Protein AF-A0ABD1GJ19-F1 (afdb_monomer_lite)

Radius of gyration: 24.78 Å; chains: 1; bounding box: 53×43×76 Å

Organism: Salvia divinorum (NCBI:txid28513)

pLDDT: mean 86.85, std 12.29, range [42.12, 97.19]

Structure (mmCIF, N/CA/C/O backbone):
data_AF-A0ABD1GJ19-F1
#
_entry.id   AF-A0ABD1GJ19-F1
#
loop_
_atom_site.group_PDB
_atom_site.id
_atom_site.type_symbol
_atom_site.label_atom_id
_atom_site.label_alt_id
_atom_site.label_comp_id
_atom_site.label_asym_id
_atom_site.label_entity_id
_atom_site.label_seq_id
_atom_site.pdbx_PDB_ins_code
_atom_site.Cartn_x
_atom_site.Cartn_y
_atom_site.Cartn_z
_atom_site.occupancy
_atom_site.B_iso_or_equiv
_atom_site.auth_seq_id
_atom_site.auth_comp_id
_atom_site.auth_asym_id
_atom_site.auth_atom_id
_atom_site.pdbx_PDB_model_num
ATOM 1 N N . MET A 1 1 ? -30.882 12.266 -4.069 1.00 42.12 1 MET A N 1
ATOM 2 C CA . MET A 1 1 ? -29.798 13.232 -3.800 1.00 42.12 1 MET A CA 1
ATOM 3 C C . MET A 1 1 ? -28.508 12.446 -3.700 1.00 42.12 1 MET A C 1
ATOM 5 O O . MET A 1 1 ? -28.486 11.485 -2.945 1.00 42.12 1 MET A O 1
ATOM 9 N N . GLY A 1 2 ? -27.505 12.762 -4.520 1.00 50.34 2 GLY A N 1
ATOM 10 C CA . GLY A 1 2 ? -26.219 12.065 -4.461 1.00 50.34 2 GLY A CA 1
ATOM 11 C C . GLY A 1 2 ? -25.523 12.377 -3.142 1.00 50.34 2 GLY A C 1
ATOM 12 O O . GLY A 1 2 ? -25.395 13.545 -2.782 1.00 50.34 2 GLY A O 1
ATOM 13 N N . THR A 1 3 ? -25.120 11.347 -2.408 1.00 69.88 3 THR A N 1
ATOM 14 C CA . THR A 1 3 ? -24.197 11.494 -1.282 1.00 69.88 3 THR A CA 1
ATOM 15 C C . THR A 1 3 ? -22.855 11.962 -1.838 1.00 69.88 3 THR A C 1
ATOM 17 O O . THR A 1 3 ? -22.341 11.351 -2.774 1.00 69.88 3 THR 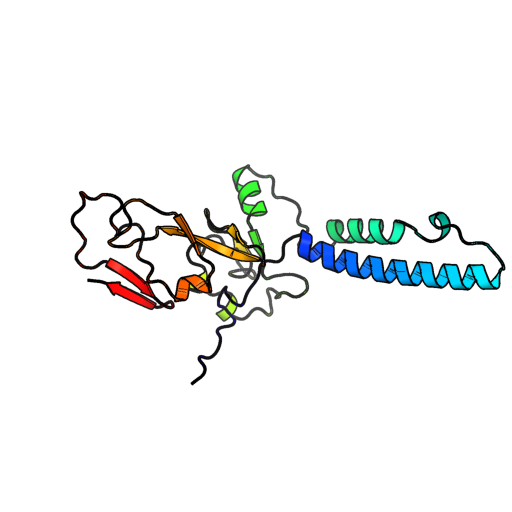A O 1
ATOM 20 N N . LEU A 1 4 ? -22.313 13.063 -1.311 1.00 76.69 4 LEU A N 1
ATOM 21 C CA . LEU A 1 4 ? -20.962 13.511 -1.653 1.00 76.69 4 LEU A CA 1
ATOM 22 C C . LEU A 1 4 ? -19.973 12.398 -1.293 1.00 76.69 4 LEU A C 1
ATOM 24 O O . LEU A 1 4 ? -20.012 11.880 -0.180 1.00 76.69 4 LEU A O 1
ATOM 28 N N . ASP A 1 5 ? -19.132 12.014 -2.249 1.00 82.06 5 ASP A N 1
ATOM 29 C CA . ASP A 1 5 ? -18.183 10.921 -2.068 1.00 82.06 5 ASP A CA 1
ATOM 30 C C . ASP A 1 5 ? -16.996 11.365 -1.200 1.00 82.06 5 ASP A C 1
ATOM 32 O O . ASP A 1 5 ? -16.375 12.404 -1.451 1.00 82.06 5 ASP A O 1
ATOM 36 N N . ASP A 1 6 ? -16.688 10.589 -0.160 1.00 88.69 6 ASP A N 1
ATOM 37 C CA . ASP A 1 6 ? -15.590 10.886 0.756 1.00 88.69 6 ASP A CA 1
ATOM 38 C C . ASP A 1 6 ? -14.269 10.318 0.224 1.00 88.69 6 ASP A C 1
ATOM 40 O O . ASP A 1 6 ? -13.980 9.122 0.313 1.00 88.69 6 ASP A O 1
ATOM 44 N N . MET A 1 7 ? -13.415 11.202 -0.289 1.00 89.62 7 MET A N 1
ATOM 45 C CA . MET A 1 7 ? -12.081 10.869 -0.796 1.00 89.62 7 MET A CA 1
ATOM 46 C C . MET A 1 7 ? -11.162 10.209 0.255 1.00 89.62 7 MET A C 1
ATOM 48 O O . MET A 1 7 ? -10.197 9.524 -0.102 1.00 89.62 7 MET A O 1
ATOM 52 N N . ASN A 1 8 ? -11.409 10.415 1.552 1.00 91.25 8 ASN A N 1
ATOM 53 C CA . ASN A 1 8 ? -10.600 9.819 2.615 1.00 91.25 8 ASN A CA 1
ATOM 54 C C . ASN A 1 8 ? -10.987 8.371 2.925 1.00 91.25 8 ASN A C 1
ATOM 56 O O . ASN A 1 8 ? -10.172 7.640 3.492 1.00 91.25 8 ASN A O 1
ATOM 60 N N . HIS A 1 9 ? -12.160 7.923 2.481 1.00 93.19 9 HIS A N 1
ATOM 61 C CA . HIS A 1 9 ? -12.580 6.544 2.649 1.00 93.19 9 HIS A CA 1
ATOM 62 C C . HIS A 1 9 ? -11.621 5.574 1.952 1.00 93.19 9 HIS A C 1
ATOM 64 O O . HIS A 1 9 ? -11.261 5.750 0.788 1.00 93.19 9 HIS A O 1
ATOM 70 N N . LEU A 1 10 ? -11.289 4.458 2.610 1.00 93.94 10 LEU A N 1
ATOM 71 C CA . LEU A 1 10 ? -10.467 3.402 2.003 1.00 93.94 10 LEU A CA 1
ATOM 72 C C . LEU A 1 10 ? -11.102 2.721 0.776 1.00 93.94 10 LEU A C 1
ATOM 74 O O . LEU A 1 10 ? -10.413 1.958 0.114 1.00 93.94 10 LEU A O 1
ATOM 78 N N . LYS A 1 11 ? -12.377 2.978 0.447 1.00 92.50 11 LYS A N 1
ATOM 79 C CA . LYS A 1 11 ? -12.993 2.468 -0.792 1.00 92.50 11 LYS A CA 1
ATOM 80 C C . LYS A 1 11 ? -12.502 3.249 -2.014 1.00 92.50 11 LYS A C 1
ATOM 82 O O . LYS A 1 11 ? -12.372 2.690 -3.095 1.00 92.50 11 LYS A O 1
ATOM 87 N N . ASN A 1 12 ? -12.111 4.504 -1.787 1.00 93.00 12 ASN A N 1
ATOM 88 C CA . ASN A 1 12 ? -11.581 5.432 -2.783 1.00 93.00 12 ASN A CA 1
ATOM 89 C C . ASN A 1 12 ? -10.045 5.461 -2.801 1.00 93.00 12 ASN A C 1
ATOM 91 O O . ASN A 1 12 ? -9.427 6.308 -3.448 1.00 93.00 12 ASN A O 1
ATOM 95 N N . LYS A 1 13 ? -9.403 4.536 -2.079 1.00 93.06 13 LYS A N 1
ATOM 96 C CA . LYS A 1 13 ? -7.948 4.394 -2.000 1.00 93.06 13 LYS A CA 1
ATOM 97 C C . LYS A 1 13 ? -7.575 2.951 -2.317 1.00 93.06 13 LYS A C 1
ATOM 99 O O . LYS A 1 13 ? -8.261 2.016 -1.921 1.00 93.06 13 LYS A O 1
ATOM 104 N N . ARG A 1 14 ? -6.449 2.766 -3.001 1.00 93.81 14 ARG A N 1
ATOM 105 C CA . ARG A 1 14 ? -5.874 1.444 -3.271 1.00 93.81 14 ARG A CA 1
ATOM 106 C C . ARG A 1 14 ? -4.409 1.419 -2.880 1.00 93.81 14 ARG A C 1
ATOM 108 O O . ARG A 1 14 ? -3.709 2.420 -3.038 1.00 93.81 14 ARG A O 1
ATOM 115 N N . ILE A 1 15 ? -3.942 0.268 -2.423 1.00 94.69 15 ILE A N 1
ATOM 116 C CA . ILE A 1 15 ? -2.518 0.019 -2.245 1.00 94.69 15 ILE A CA 1
ATOM 117 C C . ILE A 1 15 ? -1.903 -0.278 -3.604 1.00 94.69 15 ILE A C 1
ATOM 119 O O . ILE A 1 15 ? -2.446 -1.049 -4.392 1.00 94.69 15 ILE A O 1
ATOM 123 N N . ARG A 1 16 ? -0.748 0.336 -3.855 1.00 94.31 16 ARG A N 1
ATOM 124 C CA . ARG A 1 16 ? 0.141 -0.035 -4.950 1.00 94.31 16 ARG A CA 1
ATOM 125 C C . ARG A 1 16 ? 1.300 -0.828 -4.375 1.00 94.31 16 ARG A C 1
ATOM 127 O O . ARG A 1 16 ? 2.047 -0.319 -3.542 1.00 94.31 16 ARG A O 1
ATOM 134 N N . SER A 1 17 ? 1.420 -2.071 -4.805 1.00 93.06 17 SER A N 1
ATOM 135 C CA . SER A 1 17 ? 2.527 -2.941 -4.442 1.00 93.06 17 SER A CA 1
ATOM 136 C C . SER A 1 17 ? 3.789 -2.590 -5.233 1.00 93.06 17 SER A C 1
ATOM 138 O O . SER A 1 17 ? 3.755 -1.838 -6.209 1.00 93.06 17 SER A O 1
ATOM 140 N N . VAL A 1 18 ? 4.918 -3.191 -4.848 1.00 93.81 18 VAL A N 1
ATOM 141 C CA . VAL A 1 18 ? 6.164 -3.092 -5.623 1.00 93.81 18 VAL A CA 1
ATOM 142 C C . VAL A 1 18 ? 5.974 -3.564 -7.068 1.00 93.81 18 VAL A C 1
ATOM 144 O O . VAL A 1 18 ? 6.555 -2.975 -7.975 1.00 93.81 18 VAL A O 1
ATOM 147 N N . ALA A 1 19 ? 5.117 -4.566 -7.294 1.00 92.75 19 ALA A N 1
ATOM 148 C CA . ALA A 1 19 ? 4.819 -5.074 -8.627 1.00 92.75 19 ALA A CA 1
ATOM 149 C C . ALA A 1 19 ? 4.092 -4.022 -9.474 1.00 92.75 19 ALA A C 1
ATOM 151 O O . ALA A 1 19 ? 4.498 -3.785 -10.606 1.00 92.75 19 ALA A O 1
ATOM 152 N N . ASP A 1 20 ? 3.100 -3.326 -8.910 1.00 93.25 20 ASP A N 1
ATOM 153 C CA . ASP A 1 20 ? 2.357 -2.274 -9.621 1.00 93.25 20 ASP A CA 1
ATOM 154 C C . ASP A 1 20 ? 3.243 -1.078 -9.983 1.00 93.25 20 ASP A C 1
ATOM 156 O O . ASP A 1 20 ? 3.025 -0.408 -10.992 1.00 93.25 20 ASP A O 1
ATOM 160 N N . LEU A 1 21 ? 4.214 -0.753 -9.128 1.00 93.62 21 LEU A N 1
ATOM 161 C CA . LEU A 1 21 ? 5.155 0.343 -9.366 1.00 93.62 21 LEU A CA 1
ATOM 162 C C . LEU A 1 21 ? 6.202 -0.044 -10.413 1.00 93.62 21 LEU A C 1
ATOM 164 O O . LEU A 1 21 ? 6.489 0.736 -11.322 1.00 93.62 21 LEU A O 1
ATOM 168 N N . LEU A 1 22 ? 6.743 -1.259 -10.311 1.00 94.56 22 LEU A N 1
ATOM 169 C CA . LEU A 1 22 ? 7.716 -1.776 -11.264 1.00 94.56 22 LEU A CA 1
ATOM 170 C C . LEU A 1 22 ? 7.081 -1.993 -12.641 1.00 94.56 22 LEU A C 1
ATOM 172 O O . LEU A 1 22 ? 7.721 -1.698 -13.645 1.00 94.56 22 LEU A O 1
ATOM 176 N N . GLN A 1 23 ? 5.825 -2.444 -12.705 1.00 94.50 23 GLN A N 1
ATOM 177 C CA . GLN A 1 23 ? 5.093 -2.645 -13.956 1.00 94.50 23 GLN A CA 1
ATOM 178 C C . GLN A 1 23 ? 4.976 -1.351 -14.768 1.00 94.50 23 GLN A C 1
ATOM 180 O O . GLN A 1 23 ? 5.165 -1.385 -15.983 1.00 94.50 23 GLN A O 1
ATOM 185 N N . ASP A 1 24 ? 4.721 -0.211 -14.123 1.00 92.44 24 ASP A N 1
ATOM 186 C CA . ASP A 1 24 ? 4.667 1.085 -14.808 1.00 92.44 24 ASP A CA 1
ATOM 187 C C . ASP A 1 24 ? 6.023 1.457 -15.423 1.00 92.44 24 ASP A C 1
ATOM 189 O O . ASP A 1 24 ? 6.089 1.847 -16.591 1.00 92.44 24 ASP A O 1
ATOM 193 N N . GLN A 1 25 ? 7.114 1.292 -14.669 1.00 93.06 25 GLN A N 1
ATOM 194 C CA . GLN A 1 25 ? 8.465 1.569 -15.171 1.00 93.06 25 GLN A CA 1
ATOM 195 C C . GLN A 1 25 ? 8.860 0.598 -16.285 1.00 93.06 25 GLN A C 1
ATOM 197 O O . GLN A 1 25 ? 9.412 1.000 -17.308 1.00 93.06 25 GLN A O 1
ATOM 202 N N . PHE A 1 26 ? 8.507 -0.675 -16.125 1.00 94.81 26 PHE A N 1
ATOM 203 C CA . PHE A 1 26 ? 8.748 -1.713 -17.117 1.00 94.81 26 PHE A CA 1
ATOM 204 C C . PHE A 1 26 ? 7.963 -1.464 -18.410 1.00 94.81 26 PHE A C 1
ATOM 206 O O . PHE A 1 26 ? 8.461 -1.680 -19.510 1.00 94.81 26 PHE A O 1
ATOM 213 N N . ARG A 1 27 ? 6.740 -0.940 -18.315 1.00 95.31 27 ARG A N 1
ATOM 214 C CA . ARG A 1 27 ? 5.962 -0.548 -19.492 1.00 95.31 27 ARG A CA 1
ATOM 215 C C . ARG A 1 27 ? 6.649 0.578 -20.265 1.00 95.31 27 ARG A C 1
ATOM 217 O O . ARG A 1 27 ? 6.723 0.512 -21.489 1.00 95.31 27 ARG A O 1
ATOM 224 N N . LEU A 1 28 ? 7.154 1.598 -19.571 1.00 92.94 28 LEU A N 1
ATOM 225 C CA . LEU A 1 28 ? 7.880 2.704 -20.205 1.00 92.94 28 LEU A CA 1
ATOM 226 C C . LEU A 1 28 ? 9.173 2.223 -20.877 1.00 92.94 28 LEU A C 1
ATOM 228 O O . LEU A 1 28 ? 9.484 2.655 -21.989 1.00 92.94 28 LEU A O 1
ATOM 232 N N . SER A 1 29 ? 9.896 1.296 -20.248 1.00 94.56 29 SER A N 1
ATOM 233 C CA . SER A 1 29 ? 11.123 0.738 -20.819 1.00 94.56 29 SER A CA 1
ATOM 234 C C . SER A 1 29 ? 10.859 -0.138 -22.046 1.00 94.56 29 SER A C 1
ATOM 236 O O . SER A 1 29 ? 11.627 -0.074 -23.005 1.00 94.56 29 SER A O 1
ATOM 238 N N . LEU A 1 30 ? 9.738 -0.868 -22.090 1.00 94.81 30 LEU A N 1
ATOM 239 C CA . LEU A 1 30 ? 9.298 -1.583 -23.292 1.00 94.81 30 LEU A CA 1
ATOM 240 C C . LEU A 1 30 ? 8.973 -0.635 -24.452 1.00 94.81 30 LEU A C 1
ATOM 242 O O . LEU A 1 30 ? 9.373 -0.903 -25.582 1.00 94.81 30 LEU A O 1
ATOM 246 N N . VAL A 1 31 ? 8.308 0.494 -24.187 1.00 94.88 31 VAL A N 1
ATOM 247 C CA . VAL A 1 31 ? 8.052 1.520 -25.216 1.00 94.88 31 VAL A CA 1
ATOM 248 C C . VAL A 1 31 ? 9.366 2.114 -25.730 1.00 94.88 31 VAL A C 1
ATOM 250 O O . VAL A 1 31 ? 9.532 2.344 -26.928 1.00 94.88 31 VAL A O 1
ATOM 253 N N . HIS A 1 32 ? 10.337 2.343 -24.844 1.00 92.06 32 HIS A N 1
ATOM 254 C CA . HIS A 1 32 ? 11.664 2.791 -25.256 1.00 92.06 32 HIS A CA 1
ATOM 255 C C . HIS A 1 32 ? 12.372 1.748 -26.133 1.00 92.06 32 HIS A C 1
ATOM 257 O O . HIS A 1 32 ? 12.893 2.094 -27.194 1.00 92.06 32 HIS A O 1
ATOM 263 N N . LEU A 1 33 ? 12.337 0.475 -25.733 1.00 93.12 33 LEU A N 1
ATOM 264 C CA . LEU A 1 33 ? 12.891 -0.636 -26.504 1.00 93.12 33 LEU A CA 1
ATOM 265 C C . LEU A 1 33 ? 12.244 -0.739 -27.891 1.00 93.12 33 LEU A C 1
ATOM 267 O O . LEU A 1 33 ? 12.955 -0.891 -28.880 1.00 93.12 33 LEU A O 1
ATOM 271 N N . GLU A 1 34 ? 10.924 -0.581 -27.990 1.00 92.94 34 GLU A N 1
ATOM 272 C CA . GLU A 1 34 ? 10.204 -0.549 -29.268 1.00 92.94 34 GLU A CA 1
ATOM 273 C C . GLU A 1 34 ? 10.740 0.554 -30.195 1.00 92.94 34 GLU A C 1
ATOM 275 O O . GLU A 1 34 ? 11.002 0.317 -31.377 1.00 92.94 34 GLU A O 1
ATOM 280 N N . ASN A 1 35 ? 10.965 1.757 -29.659 1.00 91.31 35 ASN A N 1
ATOM 281 C CA . ASN A 1 35 ? 11.502 2.881 -30.425 1.00 91.31 35 ASN A CA 1
ATOM 282 C C . ASN A 1 35 ? 12.930 2.611 -30.921 1.00 91.31 35 ASN A C 1
ATOM 284 O O . ASN A 1 35 ? 13.245 2.924 -32.072 1.00 91.31 35 ASN A O 1
ATOM 288 N N . VAL A 1 36 ? 13.776 2.012 -30.076 1.00 89.81 36 VAL A N 1
ATOM 289 C CA . VAL A 1 36 ? 15.146 1.614 -30.435 1.00 89.81 36 VAL A CA 1
ATOM 290 C C . VAL A 1 36 ? 15.117 0.567 -31.544 1.00 89.81 36 VAL A C 1
ATOM 292 O O . VAL A 1 36 ? 15.752 0.762 -32.579 1.00 89.81 36 VAL A O 1
ATOM 295 N N . VAL A 1 37 ? 14.321 -0.494 -31.383 1.00 91.19 37 VAL A N 1
ATOM 296 C CA . VAL A 1 37 ? 14.149 -1.555 -32.387 1.00 91.19 37 VAL A CA 1
ATOM 297 C C . VAL A 1 37 ? 13.685 -0.963 -33.718 1.00 91.19 37 VAL A C 1
ATOM 299 O O . VAL A 1 37 ? 14.275 -1.251 -34.760 1.00 91.19 37 VAL A O 1
ATOM 302 N N . ARG A 1 38 ? 12.675 -0.084 -33.701 1.00 90.88 38 ARG A N 1
ATOM 303 C CA . ARG A 1 38 ? 12.160 0.580 -34.907 1.00 90.88 38 ARG A CA 1
ATOM 304 C C . ARG A 1 38 ? 13.233 1.422 -35.599 1.00 90.88 38 ARG A C 1
ATOM 306 O O . ARG A 1 38 ? 13.354 1.366 -36.822 1.00 90.88 38 ARG A O 1
ATOM 313 N N . GLY A 1 39 ? 14.035 2.164 -34.837 1.00 88.25 39 GLY A N 1
ATOM 314 C CA . GLY A 1 39 ? 15.173 2.923 -35.359 1.00 88.25 39 GLY A CA 1
ATOM 315 C C . GLY A 1 39 ? 16.220 2.028 -36.026 1.00 88.25 39 GLY A C 1
ATOM 316 O O . GLY A 1 39 ? 16.637 2.301 -37.154 1.00 88.25 39 GLY A O 1
ATOM 317 N N . THR A 1 40 ? 16.584 0.922 -35.375 1.00 87.62 40 THR A N 1
ATOM 318 C CA . THR A 1 40 ? 17.544 -0.062 -35.894 1.00 87.62 40 THR A CA 1
ATOM 319 C C . THR A 1 40 ? 17.048 -0.715 -37.183 1.00 87.62 40 THR A C 1
ATOM 321 O O . THR A 1 40 ? 17.814 -0.825 -38.138 1.00 87.62 40 THR A O 1
ATOM 324 N N . ILE A 1 41 ? 15.763 -1.084 -37.262 1.00 89.75 41 ILE A N 1
ATOM 325 C CA . ILE A 1 41 ? 15.149 -1.631 -38.485 1.00 89.75 41 ILE A CA 1
ATOM 326 C C . ILE A 1 41 ? 15.235 -0.614 -39.629 1.00 89.75 41 ILE A C 1
ATOM 328 O O . ILE A 1 41 ? 15.698 -0.951 -40.719 1.00 89.75 41 ILE A O 1
ATOM 332 N N . CYS A 1 42 ? 14.853 0.643 -39.382 1.00 88.31 42 CYS A N 1
ATOM 333 C CA . CYS A 1 42 ? 14.957 1.711 -40.378 1.00 88.31 42 CYS A CA 1
ATOM 334 C C . CYS A 1 42 ? 16.401 1.904 -40.873 1.00 88.31 42 CYS A C 1
ATOM 336 O O . CYS A 1 42 ? 16.618 2.109 -42.068 1.00 88.31 42 CYS A O 1
ATOM 338 N N . GLY A 1 43 ? 17.391 1.818 -39.978 1.00 86.88 43 GLY A N 1
ATOM 339 C CA . GLY A 1 43 ? 18.812 1.870 -40.329 1.00 86.88 43 GLY A CA 1
ATOM 340 C C . GLY A 1 43 ? 19.266 0.668 -41.163 1.00 86.88 43 GLY A C 1
ATOM 341 O O . GLY A 1 43 ? 19.894 0.845 -42.206 1.00 86.88 43 GLY A O 1
ATOM 342 N N . ALA A 1 44 ? 18.896 -0.549 -40.761 1.00 87.06 44 ALA A N 1
ATOM 343 C CA . ALA A 1 44 ? 19.254 -1.779 -41.466 1.00 87.06 44 ALA A CA 1
ATOM 344 C C . ALA A 1 44 ? 18.728 -1.791 -42.912 1.00 87.06 44 ALA A C 1
ATOM 346 O O . ALA A 1 44 ? 19.477 -2.119 -43.833 1.00 87.06 44 ALA A O 1
ATOM 347 N N . ILE A 1 45 ? 17.485 -1.339 -43.124 1.00 85.12 45 ILE A N 1
ATOM 348 C CA . ILE A 1 45 ? 16.880 -1.207 -44.459 1.00 85.12 45 ILE A CA 1
ATOM 349 C C . ILE A 1 45 ? 17.694 -0.247 -45.339 1.00 85.12 45 ILE A C 1
ATOM 351 O O . ILE A 1 45 ? 17.983 -0.568 -46.492 1.00 85.12 45 ILE A O 1
ATOM 355 N N . ARG A 1 46 ? 18.120 0.908 -44.802 1.00 86.31 46 ARG A N 1
ATOM 356 C CA . ARG A 1 46 ? 18.927 1.894 -45.550 1.00 86.31 46 ARG A CA 1
ATOM 357 C C . ARG A 1 46 ? 20.273 1.329 -46.005 1.00 86.31 46 ARG A C 1
ATOM 359 O O . ARG A 1 46 ? 20.721 1.648 -47.102 1.00 86.31 46 ARG A O 1
ATOM 366 N N . HIS A 1 47 ? 20.894 0.480 -45.192 1.00 86.38 47 HIS A N 1
ATOM 367 C CA . HIS A 1 47 ? 22.195 -0.127 -45.483 1.00 86.38 47 HIS A CA 1
ATOM 368 C C . HIS A 1 47 ? 22.106 -1.506 -46.162 1.00 86.38 47 HIS A C 1
ATOM 370 O O . HIS A 1 47 ? 23.135 -2.153 -46.337 1.00 86.38 47 HIS A O 1
ATOM 376 N N . LYS A 1 48 ? 20.905 -1.957 -46.567 1.00 84.44 48 LYS A N 1
ATOM 377 C CA . LYS A 1 48 ? 20.655 -3.289 -47.160 1.00 84.44 48 LYS A CA 1
ATOM 378 C C . LYS A 1 48 ? 21.177 -4.452 -46.298 1.00 84.44 48 LYS A C 1
ATOM 380 O O . LYS A 1 48 ? 21.600 -5.480 -46.822 1.00 84.44 48 LYS A O 1
ATOM 385 N N . LEU A 1 49 ? 21.147 -4.290 -44.976 1.00 82.38 49 LEU A N 1
ATOM 386 C CA . LEU A 1 49 ? 21.496 -5.333 -44.012 1.00 82.38 49 LEU A CA 1
ATOM 387 C C . LEU A 1 49 ? 20.253 -6.165 -43.681 1.00 82.38 49 LEU A C 1
ATOM 389 O O . LEU A 1 49 ? 19.153 -5.624 -43.588 1.00 82.38 49 LEU A O 1
ATOM 393 N N . ILE A 1 50 ? 20.427 -7.471 -43.464 1.00 81.06 50 ILE A N 1
ATOM 394 C CA . ILE A 1 50 ? 19.357 -8.362 -42.995 1.00 81.06 50 ILE A CA 1
ATOM 395 C C . ILE A 1 50 ? 19.363 -8.328 -41.459 1.00 81.06 50 ILE A C 1
ATOM 397 O O . ILE A 1 50 ? 20.309 -8.840 -40.855 1.00 81.06 50 ILE A O 1
ATOM 401 N N . PRO A 1 51 ? 18.361 -7.717 -40.799 1.00 77.69 51 PRO A N 1
ATOM 402 C CA . PRO A 1 51 ? 18.330 -7.674 -39.346 1.00 77.69 51 PRO A CA 1
ATOM 403 C C . PRO A 1 51 ? 17.950 -9.047 -38.777 1.00 77.69 51 PRO A C 1
ATOM 405 O O . PRO A 1 51 ? 16.938 -9.635 -39.157 1.00 77.69 51 PRO A O 1
ATOM 408 N N . THR A 1 52 ? 18.746 -9.553 -37.836 1.00 84.69 52 THR A N 1
ATOM 409 C CA . THR A 1 52 ? 18.414 -10.747 -37.047 1.00 84.69 52 THR A CA 1
ATOM 410 C C . THR A 1 52 ? 17.732 -10.335 -35.736 1.00 84.69 52 THR A C 1
ATOM 412 O O . THR A 1 52 ? 18.069 -9.284 -35.187 1.00 84.69 52 THR A O 1
ATOM 415 N N . PRO A 1 53 ? 16.814 -11.144 -35.170 1.00 81.56 53 PRO A N 1
ATOM 416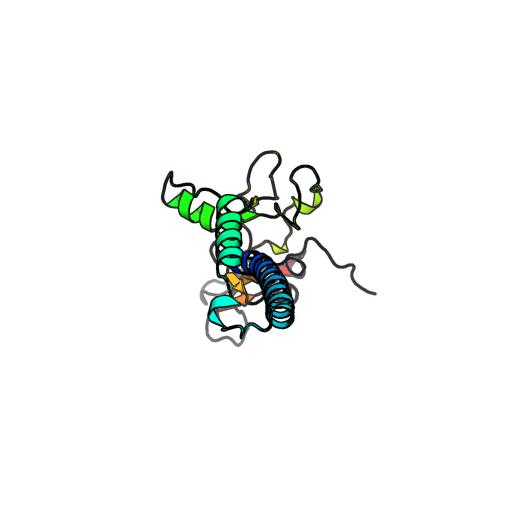 C CA . PRO A 1 53 ? 16.133 -10.804 -33.914 1.00 81.56 53 PRO A CA 1
ATOM 417 C C . PRO A 1 53 ? 17.086 -10.499 -32.749 1.00 81.56 53 PRO A C 1
ATOM 419 O O . PRO A 1 53 ? 16.832 -9.592 -31.962 1.00 81.56 53 PRO A O 1
ATOM 422 N N . GLN A 1 54 ? 18.218 -11.208 -32.686 1.00 81.75 54 GLN A N 1
ATOM 423 C CA . GLN A 1 54 ? 19.262 -11.008 -31.675 1.00 81.75 54 GLN A CA 1
ATOM 424 C C . GLN A 1 54 ? 19.941 -9.634 -31.776 1.00 81.75 54 GLN A C 1
ATOM 426 O O . GLN A 1 54 ? 20.312 -9.065 -30.757 1.00 81.75 54 GLN A O 1
ATOM 431 N N . ASN A 1 55 ? 20.066 -9.081 -32.986 1.00 79.56 55 ASN A N 1
ATOM 432 C CA . ASN A 1 55 ? 20.668 -7.763 -33.207 1.00 79.56 55 ASN A CA 1
ATOM 433 C C . ASN A 1 55 ? 19.660 -6.617 -33.029 1.00 79.56 55 ASN A C 1
ATOM 435 O O . ASN A 1 55 ? 20.055 -5.456 -32.951 1.00 79.56 55 ASN A O 1
ATOM 439 N N . LEU A 1 56 ? 18.361 -6.928 -33.003 1.00 82.81 56 LEU A N 1
ATOM 440 C CA . LEU A 1 56 ? 17.297 -5.942 -32.841 1.00 82.81 56 LEU A CA 1
ATOM 441 C C . LEU A 1 56 ? 16.974 -5.684 -31.370 1.00 82.81 56 LEU A C 1
ATOM 443 O O . LEU A 1 56 ? 16.798 -4.531 -30.982 1.00 82.81 56 LEU A O 1
ATOM 447 N N . VAL A 1 57 ? 16.880 -6.742 -30.563 1.00 85.75 57 VAL A N 1
ATOM 448 C CA . VAL A 1 57 ? 16.413 -6.653 -29.176 1.00 85.75 57 VAL A CA 1
ATOM 449 C C . VAL A 1 57 ? 17.598 -6.651 -28.217 1.00 85.75 57 VAL A C 1
ATOM 451 O O . VAL A 1 57 ? 18.279 -7.661 -28.058 1.00 85.75 57 VAL A O 1
ATOM 454 N N . THR A 1 58 ? 17.812 -5.529 -27.530 1.00 84.69 58 THR A N 1
ATOM 455 C CA . THR A 1 58 ? 18.811 -5.410 -26.462 1.00 84.69 58 THR A CA 1
ATOM 456 C C . THR A 1 58 ? 18.145 -5.428 -25.088 1.00 84.69 58 THR A C 1
ATOM 458 O O . THR A 1 58 ? 17.078 -4.851 -24.884 1.00 84.69 58 THR A O 1
ATOM 461 N N . SER A 1 59 ? 18.775 -6.092 -24.116 1.00 89.50 59 SER A N 1
ATOM 462 C CA . SER A 1 59 ? 18.288 -6.144 -22.730 1.00 89.50 59 SER A CA 1
ATOM 463 C C . SER A 1 59 ? 18.666 -4.909 -21.910 1.00 89.50 59 SER A C 1
ATOM 465 O O . SER A 1 59 ? 18.054 -4.663 -20.872 1.00 89.50 59 SER A O 1
ATOM 467 N N . THR A 1 60 ? 19.632 -4.111 -22.379 1.00 90.12 60 THR A N 1
ATOM 468 C CA . THR A 1 60 ? 20.187 -2.957 -21.658 1.00 90.12 60 THR A CA 1
ATOM 469 C C . THR A 1 60 ? 19.125 -1.980 -21.145 1.00 90.12 60 THR A C 1
ATOM 471 O O . THR A 1 60 ? 19.215 -1.601 -19.982 1.00 90.12 60 THR A O 1
ATOM 474 N N . PRO A 1 61 ? 18.089 -1.589 -21.919 1.00 89.69 61 PRO A N 1
ATOM 475 C CA . PRO A 1 61 ? 17.059 -0.681 -21.408 1.00 89.69 61 PRO A CA 1
ATOM 476 C C . PRO A 1 61 ? 16.253 -1.262 -20.238 1.00 89.69 61 PRO A C 1
ATOM 478 O O . PRO A 1 61 ? 15.806 -0.529 -19.356 1.00 89.69 61 PRO A O 1
ATOM 481 N N . LEU A 1 62 ? 16.054 -2.582 -20.224 1.00 92.06 62 LEU A N 1
ATOM 482 C CA . LEU A 1 62 ? 15.310 -3.260 -19.165 1.00 92.06 62 LEU A CA 1
ATOM 483 C C . LEU A 1 62 ? 16.159 -3.389 -17.899 1.00 92.06 62 LEU A C 1
ATOM 485 O O . LEU A 1 62 ? 15.668 -3.099 -16.809 1.00 92.06 62 LEU A O 1
ATOM 489 N N . THR A 1 63 ? 17.432 -3.774 -18.039 1.00 93.81 63 THR A N 1
ATOM 490 C CA . THR A 1 63 ? 18.351 -3.911 -16.900 1.00 93.81 63 THR A CA 1
ATOM 491 C C . THR A 1 63 ? 18.604 -2.566 -16.227 1.00 93.81 63 THR A C 1
ATOM 493 O O . THR A 1 63 ? 18.498 -2.477 -15.008 1.00 93.81 63 THR A O 1
ATOM 496 N N . THR A 1 64 ? 18.822 -1.495 -16.998 1.00 93.62 64 THR A N 1
ATOM 497 C CA . THR A 1 64 ? 19.022 -0.147 -16.437 1.00 93.62 64 THR A CA 1
ATOM 498 C C . THR A 1 64 ? 17.778 0.374 -15.724 1.00 93.62 64 THR A C 1
ATOM 500 O O . THR A 1 64 ? 17.889 0.991 -14.668 1.00 93.62 64 THR A O 1
ATOM 503 N N . THR A 1 65 ? 16.582 0.093 -16.252 1.00 94.19 65 THR A N 1
ATOM 504 C CA . THR A 1 65 ? 15.318 0.456 -15.590 1.00 94.19 65 THR A CA 1
ATOM 505 C C . THR A 1 65 ? 15.164 -0.273 -14.257 1.00 94.19 65 THR A C 1
ATOM 507 O O . THR A 1 65 ? 14.773 0.338 -13.264 1.00 94.19 65 THR A O 1
ATOM 510 N N . TYR A 1 66 ? 15.498 -1.565 -14.214 1.00 94.56 66 TYR A N 1
ATOM 511 C CA . TYR A 1 66 ? 15.441 -2.363 -12.991 1.00 94.56 66 TYR A CA 1
ATOM 512 C C . TYR A 1 66 ? 16.418 -1.844 -11.925 1.00 94.56 66 TYR A C 1
ATOM 514 O O . TYR A 1 66 ? 16.021 -1.601 -10.785 1.00 94.56 66 TYR A O 1
ATOM 522 N N . GLU A 1 67 ? 17.678 -1.618 -12.302 1.00 95.44 67 GLU A N 1
ATOM 523 C CA . GLU A 1 67 ? 18.709 -1.069 -11.412 1.00 95.44 67 GLU A CA 1
ATOM 524 C C . GLU A 1 67 ? 18.332 0.325 -10.900 1.00 95.44 67 GLU A C 1
ATOM 526 O O . GLU A 1 67 ? 18.435 0.600 -9.705 1.00 95.44 67 GLU A O 1
ATOM 531 N N . SER A 1 68 ? 17.828 1.190 -11.783 1.00 94.12 68 SER A N 1
ATOM 532 C CA . SER A 1 68 ? 17.375 2.533 -11.422 1.00 94.12 68 SER A CA 1
ATOM 533 C C . SER A 1 68 ? 16.194 2.495 -10.450 1.00 94.12 68 SER A C 1
ATOM 535 O O . SER A 1 68 ? 16.197 3.227 -9.461 1.00 94.12 68 SER A O 1
ATOM 537 N N . PHE A 1 69 ? 15.215 1.612 -10.673 1.00 95.31 69 PHE A N 1
ATOM 538 C CA . PHE A 1 69 ? 14.070 1.466 -9.778 1.00 95.31 69 PHE A CA 1
ATOM 539 C C . PHE A 1 69 ? 14.511 1.055 -8.370 1.00 95.31 69 PHE A C 1
ATOM 541 O O . PHE A 1 69 ? 14.224 1.756 -7.405 1.00 95.31 69 PHE A O 1
ATOM 548 N N . PHE A 1 70 ? 15.254 -0.041 -8.223 1.00 95.31 70 PHE A N 1
ATOM 549 C CA . PHE A 1 70 ? 15.639 -0.503 -6.886 1.00 95.31 70 PHE A CA 1
ATOM 550 C C . PHE A 1 70 ? 16.715 0.368 -6.226 1.00 95.31 70 PHE A C 1
ATOM 552 O O . PHE A 1 70 ? 16.764 0.424 -4.998 1.00 95.31 70 PHE A O 1
ATOM 559 N N . GLY A 1 71 ? 17.539 1.070 -7.009 1.00 95.19 71 GLY A N 1
ATOM 560 C CA . GLY A 1 71 ? 18.589 1.946 -6.493 1.00 95.19 71 GLY A CA 1
ATOM 561 C C . GLY A 1 71 ? 18.122 3.351 -6.102 1.00 95.19 71 GLY A C 1
ATOM 562 O O . GLY A 1 71 ? 18.661 3.918 -5.155 1.00 95.19 71 GLY A O 1
ATOM 563 N N . LEU A 1 72 ? 17.147 3.927 -6.816 1.00 93.44 72 LEU A N 1
ATOM 564 C CA . LEU A 1 72 ? 16.791 5.350 -6.686 1.00 93.44 72 LEU A CA 1
ATOM 565 C C . LEU A 1 72 ? 15.329 5.607 -6.313 1.00 93.44 72 LEU A C 1
ATOM 567 O O . LEU A 1 72 ? 14.985 6.737 -5.958 1.00 93.44 72 LEU A O 1
ATOM 571 N N . HIS A 1 73 ? 14.440 4.616 -6.415 1.00 93.69 73 HIS A N 1
ATOM 572 C CA . HIS A 1 73 ? 13.024 4.864 -6.170 1.00 93.69 73 HIS A CA 1
ATOM 573 C C . HIS A 1 73 ? 12.785 5.231 -4.690 1.00 93.69 73 HIS A C 1
ATOM 575 O O . HIS A 1 73 ? 13.210 4.483 -3.813 1.00 93.69 73 HIS A O 1
ATOM 581 N N . PRO A 1 74 ? 12.041 6.310 -4.364 1.00 92.25 74 PRO A N 1
ATOM 582 C CA . PRO A 1 74 ? 11.862 6.766 -2.975 1.00 92.25 74 PRO A CA 1
ATOM 583 C C . PRO A 1 74 ? 11.210 5.745 -2.027 1.00 92.25 74 PRO A C 1
ATOM 585 O O . PRO A 1 74 ? 11.345 5.839 -0.808 1.00 92.25 74 PRO A O 1
ATOM 588 N N . LEU A 1 75 ? 10.467 4.787 -2.589 1.00 93.50 75 LEU A N 1
ATOM 589 C CA . LEU A 1 75 ? 9.851 3.676 -1.850 1.00 93.50 75 LEU A CA 1
ATOM 590 C C . LEU A 1 75 ? 10.749 2.430 -1.744 1.00 93.50 75 LEU A C 1
ATOM 592 O O . LEU A 1 75 ? 10.389 1.493 -1.039 1.00 93.50 75 LEU A O 1
ATOM 596 N N . SER A 1 76 ? 11.903 2.409 -2.418 1.00 95.06 76 SER A N 1
ATOM 597 C CA . SER A 1 76 ? 12.934 1.381 -2.250 1.00 95.06 76 SER A CA 1
ATOM 598 C C . SER A 1 76 ? 13.815 1.766 -1.062 1.00 95.06 76 SER A C 1
ATOM 600 O O . SER A 1 76 ? 14.776 2.523 -1.189 1.00 95.06 76 SER A O 1
ATOM 602 N N . GLN A 1 77 ? 13.420 1.323 0.129 1.00 93.94 77 GLN A N 1
ATOM 603 C CA . GLN A 1 77 ? 14.070 1.701 1.384 1.00 93.94 77 GLN A CA 1
ATOM 604 C C . GLN A 1 77 ? 15.037 0.618 1.861 1.00 93.94 77 GLN A C 1
ATOM 606 O O . GLN A 1 77 ? 14.823 -0.578 1.655 1.00 93.94 77 GLN A O 1
ATOM 611 N N . VAL A 1 78 ? 16.099 1.040 2.550 1.00 94.88 78 VAL A N 1
ATOM 612 C CA . VAL A 1 78 ? 16.992 0.115 3.253 1.00 94.88 78 VAL A CA 1
ATOM 613 C C . VAL A 1 78 ? 16.228 -0.502 4.420 1.00 94.88 78 VAL A C 1
ATOM 615 O O . VAL A 1 78 ? 15.748 0.214 5.298 1.00 94.88 78 VAL A O 1
ATOM 618 N N . LEU A 1 79 ? 16.120 -1.832 4.426 1.00 94.50 79 LEU A N 1
ATOM 619 C CA . LEU A 1 79 ? 15.417 -2.565 5.475 1.00 94.50 79 LEU A CA 1
ATOM 620 C C . LEU A 1 79 ? 16.057 -2.303 6.844 1.00 94.50 79 LEU A C 1
ATOM 622 O O . LEU A 1 79 ? 17.263 -2.482 7.020 1.00 94.50 79 LEU A O 1
ATOM 626 N N . ASP A 1 80 ? 15.220 -1.966 7.822 1.00 93.94 80 ASP A N 1
ATOM 627 C CA . ASP A 1 80 ? 15.635 -1.855 9.220 1.00 93.94 80 ASP A CA 1
ATOM 628 C C . ASP A 1 80 ? 15.832 -3.256 9.801 1.00 93.94 80 ASP A C 1
ATOM 630 O O . ASP A 1 80 ? 14.898 -4.058 9.841 1.00 93.94 80 ASP A O 1
ATOM 634 N N . ARG A 1 81 ? 17.064 -3.562 10.216 1.00 94.88 81 ARG A N 1
ATOM 635 C CA . ARG A 1 81 ? 17.472 -4.879 10.722 1.00 94.88 81 ARG A CA 1
ATOM 636 C C . ARG A 1 81 ? 17.813 -4.881 12.208 1.00 94.88 81 ARG A C 1
ATOM 638 O O . ARG A 1 81 ? 18.416 -5.845 12.668 1.00 94.88 81 ARG A O 1
ATOM 645 N N . THR A 1 82 ? 17.414 -3.856 12.958 1.00 96.50 82 THR A N 1
ATOM 646 C CA . THR A 1 82 ? 17.736 -3.728 14.388 1.00 96.50 82 THR A CA 1
ATOM 647 C C . THR A 1 82 ? 17.283 -4.948 15.196 1.00 96.50 82 THR A C 1
ATOM 649 O O . THR A 1 82 ? 18.028 -5.464 16.025 1.00 96.50 82 THR A O 1
ATOM 652 N N . ASN A 1 83 ? 16.069 -5.444 14.948 1.00 96.94 83 ASN A N 1
ATOM 653 C CA . ASN A 1 83 ? 15.533 -6.661 15.561 1.00 96.94 83 ASN A CA 1
ATOM 654 C C . ASN A 1 83 ? 14.426 -7.306 14.687 1.00 96.94 83 ASN A C 1
ATOM 656 O O . ASN A 1 83 ? 13.928 -6.671 13.749 1.00 96.94 83 ASN A O 1
ATOM 660 N N . PRO A 1 84 ? 13.998 -8.553 14.973 1.00 97.19 84 PRO A N 1
ATOM 661 C CA . PRO A 1 84 ? 12.979 -9.233 14.168 1.00 97.19 84 PRO A CA 1
ATOM 662 C C . PRO A 1 84 ? 11.643 -8.483 14.085 1.00 97.19 84 PRO A C 1
ATOM 664 O O . PRO A 1 84 ? 11.016 -8.462 13.028 1.00 97.19 84 PRO A O 1
ATOM 667 N N . LEU A 1 85 ? 11.224 -7.816 15.166 1.00 95.00 85 LEU A N 1
ATOM 668 C CA . LEU A 1 85 ? 9.983 -7.042 15.179 1.00 95.00 85 LEU A CA 1
ATOM 669 C C . LEU A 1 85 ? 10.074 -5.837 14.236 1.00 95.00 85 LEU A C 1
ATOM 671 O O . LEU A 1 85 ? 9.170 -5.629 13.434 1.00 95.00 85 LEU A O 1
ATOM 675 N N . THR A 1 86 ? 11.183 -5.091 14.262 1.00 94.81 86 THR A N 1
ATOM 676 C CA . THR A 1 86 ? 11.403 -3.948 13.357 1.00 94.81 86 THR A CA 1
ATOM 677 C C . THR A 1 86 ? 11.402 -4.364 11.890 1.00 94.81 86 THR A C 1
ATOM 679 O O . THR A 1 86 ? 10.816 -3.663 11.068 1.00 94.81 86 THR A O 1
ATOM 682 N N . GLN A 1 87 ? 11.952 -5.539 11.562 1.00 95.94 87 GLN A N 1
ATOM 683 C CA . GLN A 1 87 ? 11.920 -6.072 10.196 1.00 95.94 87 GLN A CA 1
ATOM 684 C C . GLN A 1 87 ? 10.485 -6.369 9.744 1.00 95.94 87 GLN A C 1
ATOM 686 O O . GLN A 1 87 ? 10.091 -5.987 8.640 1.00 95.94 87 GLN A O 1
ATOM 691 N N . ILE A 1 88 ? 9.686 -7.006 10.608 1.00 94.50 88 ILE A N 1
ATOM 692 C CA . ILE A 1 88 ? 8.279 -7.323 10.323 1.00 94.50 88 ILE A CA 1
ATOM 693 C C . ILE A 1 88 ? 7.456 -6.041 10.174 1.00 94.50 88 ILE A C 1
ATOM 695 O O . ILE A 1 88 ? 6.682 -5.923 9.225 1.00 94.50 88 ILE A O 1
ATOM 699 N N . VAL A 1 89 ? 7.629 -5.075 11.080 1.00 94.44 89 VAL A N 1
ATOM 700 C CA . VAL A 1 89 ? 6.917 -3.792 11.028 1.00 94.44 89 VAL A CA 1
ATOM 701 C C . VAL A 1 89 ? 7.286 -3.032 9.757 1.00 94.44 89 VAL A C 1
ATOM 703 O O . VAL A 1 89 ? 6.389 -2.620 9.029 1.00 94.44 89 VAL A O 1
ATOM 706 N N . HIS A 1 90 ? 8.576 -2.915 9.421 1.00 95.50 90 HIS A N 1
ATOM 707 C CA . HIS A 1 90 ? 9.025 -2.257 8.189 1.00 95.50 90 HIS A CA 1
ATOM 708 C C . HIS A 1 90 ? 8.398 -2.914 6.951 1.00 95.50 90 HIS A C 1
ATOM 710 O O . HIS A 1 90 ? 7.817 -2.219 6.121 1.00 95.50 90 HIS A O 1
ATOM 716 N N . GLY A 1 91 ? 8.414 -4.247 6.862 1.00 94.06 91 GLY A N 1
ATOM 717 C CA . GLY A 1 91 ? 7.798 -4.979 5.749 1.00 94.06 91 GLY A CA 1
ATOM 718 C C . GLY A 1 91 ? 6.273 -4.825 5.638 1.00 94.06 91 GLY A C 1
ATOM 719 O O . GLY A 1 91 ? 5.706 -5.141 4.595 1.00 94.06 91 GLY A O 1
ATOM 720 N N . ARG A 1 92 ? 5.600 -4.338 6.688 1.00 94.94 92 ARG A N 1
ATOM 721 C CA . ARG A 1 92 ? 4.144 -4.112 6.743 1.00 94.94 92 ARG A CA 1
ATOM 722 C C . ARG A 1 92 ? 3.749 -2.632 6.724 1.00 94.94 92 ARG A C 1
ATOM 724 O O . ARG A 1 92 ? 2.567 -2.326 6.918 1.00 94.94 92 ARG A O 1
ATOM 731 N N . LYS A 1 93 ? 4.703 -1.721 6.503 1.00 95.44 93 LYS A N 1
ATOM 732 C CA . LYS A 1 93 ? 4.431 -0.283 6.410 1.00 95.44 93 LYS A CA 1
ATOM 733 C C . LYS A 1 93 ? 3.723 0.079 5.108 1.00 95.44 93 LYS A C 1
ATOM 735 O O . LYS A 1 93 ? 3.997 -0.458 4.038 1.00 95.44 93 LYS A O 1
ATOM 740 N N . LEU A 1 94 ? 2.835 1.055 5.220 1.00 94.94 94 LEU A N 1
ATOM 741 C CA . LEU A 1 94 ? 2.136 1.728 4.138 1.00 94.94 94 LEU A CA 1
ATOM 742 C C . LEU A 1 94 ? 2.554 3.197 4.122 1.00 94.94 94 LEU A C 1
ATOM 744 O O . LEU A 1 94 ? 2.737 3.811 5.174 1.00 94.94 94 LEU A O 1
ATOM 748 N N . SER A 1 95 ? 2.669 3.769 2.927 1.00 95.06 95 SER A N 1
ATOM 749 C CA . SER A 1 95 ? 3.051 5.166 2.736 1.00 95.06 95 SER A CA 1
ATOM 750 C C . SER A 1 95 ? 2.118 5.841 1.739 1.00 95.06 95 SER A C 1
ATOM 752 O O . SER A 1 95 ? 1.920 5.344 0.632 1.00 95.06 95 SER A O 1
ATOM 754 N N . TYR A 1 96 ? 1.597 7.009 2.114 1.00 94.31 96 TYR A N 1
ATOM 755 C CA . TYR A 1 96 ? 0.941 7.940 1.191 1.00 94.31 96 TYR A CA 1
ATOM 756 C C . TYR A 1 96 ? 1.942 8.798 0.405 1.00 94.31 96 TYR A C 1
ATOM 758 O O . TYR A 1 96 ? 1.549 9.524 -0.509 1.00 94.31 96 TYR A O 1
ATOM 766 N N . LEU A 1 97 ? 3.222 8.751 0.777 1.00 94.12 97 LEU A N 1
ATOM 767 C CA . LEU A 1 97 ? 4.295 9.532 0.171 1.00 94.12 97 LEU A CA 1
ATOM 768 C C . LEU A 1 97 ? 4.896 8.805 -1.032 1.00 94.12 97 LEU A C 1
ATOM 770 O O . LEU A 1 97 ? 5.020 7.583 -1.013 1.00 94.12 97 LEU A O 1
ATOM 774 N N . GLY A 1 98 ? 5.344 9.564 -2.031 1.00 92.25 98 GLY A N 1
ATOM 775 C CA . GLY A 1 98 ? 6.078 9.048 -3.189 1.00 92.25 98 GLY A CA 1
ATOM 776 C C . GLY A 1 98 ? 5.551 9.589 -4.521 1.00 92.25 98 GLY A C 1
ATOM 777 O O . GLY A 1 98 ? 4.661 10.443 -4.535 1.00 92.25 98 GLY A O 1
ATOM 778 N N . PRO A 1 99 ? 6.097 9.118 -5.655 1.00 90.56 99 PRO A N 1
ATOM 779 C CA . PRO A 1 99 ? 5.631 9.516 -6.982 1.00 90.56 99 PRO A CA 1
ATOM 780 C C . PRO A 1 99 ? 4.135 9.215 -7.170 1.00 90.56 99 PRO A C 1
ATOM 782 O O . PRO A 1 99 ? 3.695 8.084 -6.977 1.00 90.56 99 PRO A O 1
ATOM 785 N N . GLY A 1 100 ? 3.347 10.232 -7.532 1.00 88.06 100 GLY A N 1
ATOM 786 C CA . GLY A 1 100 ? 1.885 10.122 -7.657 1.00 88.06 100 GLY A CA 1
ATOM 787 C C . GLY A 1 100 ? 1.118 10.117 -6.326 1.00 88.06 100 GLY A C 1
ATOM 788 O O . GLY A 1 100 ? -0.101 9.971 -6.337 1.00 88.06 100 GLY A O 1
ATOM 789 N N . GLY A 1 101 ? 1.816 10.273 -5.198 1.00 91.50 101 GLY A N 1
ATOM 790 C CA . GLY A 1 101 ? 1.240 10.406 -3.864 1.00 91.50 101 GLY A CA 1
ATOM 791 C C . GLY A 1 101 ? 1.317 11.835 -3.325 1.00 91.50 101 GLY A C 1
ATOM 792 O O . GLY A 1 101 ? 1.395 12.817 -4.064 1.00 91.50 101 GLY A O 1
ATOM 793 N N . LEU A 1 102 ? 1.295 11.945 -2.000 1.00 92.62 102 LEU A N 1
ATOM 794 C CA . LEU A 1 102 ? 1.383 13.207 -1.275 1.00 92.62 102 LEU A CA 1
ATOM 795 C C . LEU A 1 102 ? 2.829 13.545 -0.920 1.00 92.62 102 LEU A C 1
ATOM 797 O O . LEU A 1 102 ? 3.724 12.699 -0.938 1.00 92.62 102 LEU A O 1
ATOM 801 N N . THR A 1 103 ? 3.049 14.794 -0.521 1.00 92.69 103 THR A N 1
ATOM 802 C CA . THR A 1 103 ? 4.289 15.185 0.150 1.00 92.69 103 THR A CA 1
ATOM 803 C C . THR A 1 103 ? 3.987 15.550 1.595 1.00 92.69 103 THR A C 1
ATOM 805 O O . THR A 1 103 ? 2.928 16.105 1.893 1.00 92.69 103 THR A O 1
ATOM 808 N N . GLY A 1 104 ? 4.932 15.289 2.500 1.00 90.31 104 GLY A N 1
ATOM 809 C CA . GLY A 1 104 ? 4.760 15.609 3.919 1.00 90.31 104 GLY A CA 1
ATOM 810 C C . GLY A 1 104 ? 4.473 17.092 4.183 1.00 90.31 104 GLY A C 1
ATOM 811 O O . GLY A 1 104 ? 3.817 17.418 5.160 1.00 90.31 104 GLY A O 1
ATOM 812 N N . ARG A 1 105 ? 4.898 18.009 3.306 1.00 89.25 105 ARG A N 1
ATOM 813 C CA . ARG A 1 105 ? 4.631 19.450 3.460 1.00 89.25 105 ARG A CA 1
ATOM 814 C C . ARG A 1 105 ? 3.271 19.885 2.916 1.00 89.25 105 ARG A C 1
ATOM 816 O O . ARG A 1 105 ? 2.716 20.854 3.415 1.00 89.25 105 ARG A O 1
ATOM 823 N N . THR A 1 106 ? 2.748 19.198 1.902 1.00 89.25 106 THR A N 1
ATOM 824 C CA . THR A 1 106 ? 1.503 19.590 1.217 1.00 89.25 106 THR A CA 1
ATOM 825 C C . THR A 1 106 ? 0.276 18.822 1.697 1.00 89.25 106 THR A C 1
ATOM 827 O O . THR A 1 106 ? -0.846 19.206 1.371 1.00 89.25 106 THR A O 1
ATOM 830 N N . ALA A 1 107 ? 0.460 17.741 2.457 1.00 91.19 107 ALA A N 1
ATOM 831 C CA . ALA A 1 107 ? -0.649 16.952 2.970 1.00 91.19 107 ALA A CA 1
ATOM 832 C C . ALA A 1 107 ? -1.496 17.751 3.972 1.00 91.19 107 ALA A C 1
ATOM 834 O O . ALA A 1 107 ? -0.994 18.233 4.992 1.00 91.19 107 ALA A O 1
ATOM 835 N N . SER A 1 108 ? -2.795 17.848 3.684 1.00 90.75 108 SER A N 1
ATOM 836 C CA . SER A 1 108 ? -3.766 18.543 4.525 1.00 90.75 108 SER A CA 1
ATOM 837 C C . SER A 1 108 ? -4.037 17.791 5.829 1.00 90.75 108 SER A C 1
ATOM 839 O O . SER A 1 108 ? -3.848 16.577 5.923 1.00 90.75 108 SER A O 1
ATOM 841 N N . PHE A 1 109 ? -4.535 18.516 6.833 1.00 89.81 109 PHE A N 1
ATOM 842 C CA . PHE A 1 109 ? -4.897 17.945 8.133 1.00 89.81 109 PHE A CA 1
ATOM 843 C C . PHE A 1 109 ? -5.887 16.774 8.007 1.00 89.81 109 PHE A C 1
ATOM 845 O O . PHE A 1 109 ? -5.680 15.732 8.614 1.00 89.81 109 PHE A O 1
ATOM 852 N N . ARG A 1 110 ? -6.902 16.898 7.137 1.00 89.50 110 ARG A N 1
ATOM 853 C CA . ARG A 1 110 ? -7.941 15.869 6.944 1.00 89.50 110 ARG A CA 1
ATOM 854 C C . ARG A 1 110 ? -7.407 14.517 6.468 1.00 89.50 110 ARG A C 1
ATOM 856 O O . ARG A 1 110 ? -8.037 13.508 6.736 1.00 89.50 110 ARG A O 1
ATOM 863 N N . ILE A 1 111 ? -6.295 14.489 5.733 1.00 90.50 111 ILE A N 1
ATOM 864 C CA . ILE A 1 111 ? -5.719 13.230 5.232 1.00 90.50 111 ILE A CA 1
ATOM 865 C C . ILE A 1 111 ? -4.910 12.519 6.325 1.00 90.50 111 ILE A C 1
ATOM 867 O O . ILE A 1 111 ? -4.742 11.306 6.276 1.00 90.50 111 ILE A O 1
ATOM 871 N N . ARG A 1 112 ? -4.400 13.277 7.301 1.00 93.69 112 ARG A N 1
ATOM 872 C CA . ARG A 1 112 ? -3.627 12.745 8.431 1.00 93.69 112 ARG A CA 1
ATOM 873 C C . ARG A 1 112 ? -4.514 12.176 9.533 1.00 93.69 112 ARG A C 1
ATOM 875 O O . ARG A 1 112 ? -4.007 11.479 10.404 1.00 93.69 112 ARG A O 1
ATOM 882 N N . ASP A 1 113 ? -5.796 12.522 9.507 1.00 93.94 113 ASP A N 1
ATOM 883 C CA . ASP A 1 113 ? -6.766 12.092 10.499 1.00 93.94 113 ASP A CA 1
ATOM 884 C C . ASP A 1 113 ? -7.130 10.607 10.334 1.00 93.94 113 ASP A C 1
ATOM 886 O O . ASP A 1 113 ? -7.005 10.012 9.256 1.00 93.94 113 ASP A O 1
ATOM 890 N N . ILE A 1 114 ? -7.578 9.987 11.422 1.00 94.44 114 ILE A N 1
ATOM 891 C CA . ILE A 1 114 ? -7.930 8.570 11.447 1.00 94.44 114 ILE A CA 1
ATOM 892 C C . ILE A 1 114 ? -9.370 8.422 10.970 1.00 94.44 114 ILE A C 1
ATOM 894 O O . ILE A 1 114 ? -10.326 8.668 11.699 1.00 94.44 114 ILE A O 1
ATOM 898 N N . HIS A 1 115 ? -9.527 7.957 9.736 1.00 93.75 115 HIS A N 1
ATOM 899 C CA . HIS A 1 115 ? -10.844 7.708 9.175 1.00 93.75 115 HIS A CA 1
ATOM 900 C C . HIS A 1 115 ? -11.462 6.402 9.733 1.00 93.75 115 HIS A C 1
ATOM 902 O O . HIS A 1 115 ? -10.753 5.393 9.826 1.00 93.75 115 HIS A O 1
ATOM 908 N N . PRO A 1 116 ? -12.778 6.334 10.032 1.00 91.75 116 PRO A N 1
ATOM 909 C CA . PRO A 1 116 ? -13.428 5.123 10.552 1.00 91.75 116 PRO A CA 1
ATOM 910 C C . PRO A 1 116 ? -13.216 3.864 9.698 1.00 91.75 116 PRO A C 1
ATOM 912 O O . PRO A 1 116 ? -13.127 2.750 10.224 1.00 91.75 116 PRO A O 1
ATOM 915 N N . SER A 1 117 ? -13.061 4.014 8.379 1.00 92.88 117 SER A N 1
ATOM 916 C CA . SER A 1 117 ? -12.772 2.885 7.482 1.00 92.88 117 SER A CA 1
ATOM 917 C C . SER A 1 117 ? -11.433 2.191 7.774 1.00 92.88 117 SER A C 1
ATOM 919 O O . SER A 1 117 ? -11.240 1.060 7.330 1.00 92.88 117 SER A O 1
ATOM 921 N N . HIS A 1 118 ? -10.507 2.836 8.500 1.00 94.81 118 HIS A N 1
ATOM 922 C CA . HIS A 1 118 ? -9.217 2.257 8.903 1.00 94.81 118 HIS A CA 1
ATOM 923 C C . HIS A 1 118 ? -9.368 1.080 9.872 1.00 94.81 118 HIS A C 1
ATOM 925 O O . HIS A 1 118 ? -8.470 0.241 9.940 1.00 94.81 118 HIS A O 1
ATOM 931 N N . TYR A 1 119 ? -10.489 0.990 10.594 1.00 92.94 119 TYR A N 1
ATOM 932 C CA . TYR A 1 119 ? -10.727 -0.057 11.587 1.00 92.94 119 TYR A CA 1
ATOM 933 C C . TYR A 1 119 ? -10.512 -1.462 11.004 1.00 92.94 119 TYR A C 1
ATOM 935 O O . TYR A 1 119 ? -11.090 -1.814 9.975 1.00 92.94 119 TYR A O 1
ATOM 943 N N . GLY A 1 120 ? -9.650 -2.250 11.653 1.00 92.94 120 GLY A N 1
ATOM 944 C CA . GLY A 1 120 ? -9.280 -3.604 11.221 1.00 92.94 120 GLY A CA 1
ATOM 945 C C . GLY A 1 120 ? -8.329 -3.676 10.016 1.00 92.94 120 GLY A C 1
ATOM 946 O O . GLY A 1 120 ? -7.898 -4.765 9.645 1.00 92.94 120 GLY A O 1
ATOM 947 N N . ARG A 1 121 ? -7.960 -2.539 9.410 1.00 95.56 121 ARG A N 1
ATOM 948 C CA . ARG A 1 121 ? -7.198 -2.472 8.149 1.00 95.56 121 ARG A CA 1
ATOM 949 C C . ARG A 1 121 ? -5.855 -1.765 8.296 1.00 95.56 121 ARG A C 1
ATOM 951 O O . ARG A 1 121 ? -4.828 -2.308 7.895 1.00 95.56 121 ARG A O 1
ATOM 958 N N . ILE A 1 122 ? -5.855 -0.580 8.900 1.00 96.81 122 ILE A N 1
ATOM 959 C CA . ILE A 1 122 ? -4.662 0.230 9.172 1.00 96.81 122 ILE A CA 1
ATOM 960 C C . ILE A 1 122 ? -4.584 0.446 10.681 1.00 96.81 122 ILE A C 1
ATOM 962 O O . ILE A 1 122 ? -5.597 0.719 11.323 1.00 96.81 122 ILE A O 1
ATOM 966 N N . CYS A 1 123 ? -3.393 0.295 11.253 1.00 96.50 123 CYS A N 1
ATOM 967 C CA . CYS A 1 123 ? -3.164 0.561 12.664 1.00 96.50 123 CYS A CA 1
ATOM 968 C C . CYS A 1 123 ? -3.331 2.067 12.941 1.00 96.50 123 CYS A C 1
ATOM 970 O O . CYS A 1 123 ? -2.608 2.861 12.341 1.00 96.50 123 CYS A O 1
ATOM 972 N N . PRO A 1 124 ? -4.238 2.480 13.846 1.00 95.19 124 PRO A N 1
ATOM 973 C CA . PRO A 1 124 ? -4.409 3.893 14.186 1.00 95.19 124 PRO A CA 1
ATOM 974 C C . PRO A 1 124 ? -3.307 4.427 15.116 1.00 95.19 124 PRO A C 1
ATOM 976 O O . PRO A 1 124 ? -3.212 5.633 15.307 1.00 95.19 124 PRO A O 1
ATOM 979 N N . ILE A 1 125 ? -2.504 3.538 15.712 1.00 95.25 125 ILE A N 1
ATOM 980 C CA . ILE A 1 125 ? -1.503 3.875 16.736 1.00 95.25 125 ILE A CA 1
ATOM 981 C C . ILE A 1 125 ? -0.101 3.957 16.127 1.00 95.25 125 ILE A C 1
ATOM 983 O O . ILE 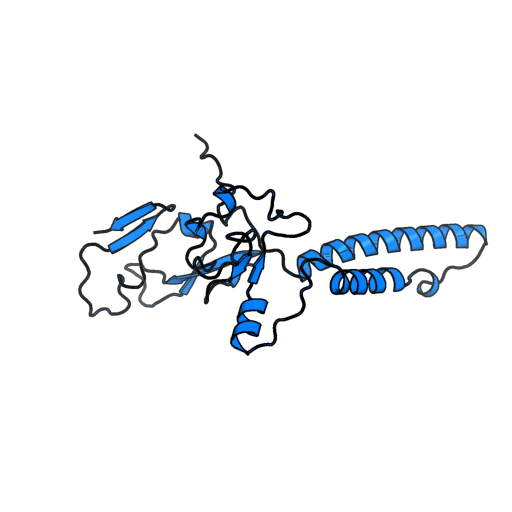A 1 125 ? 0.638 4.899 16.394 1.00 95.25 125 ILE A O 1
ATOM 987 N N . ASP A 1 126 ? 0.271 2.968 15.310 1.00 94.88 126 ASP A N 1
ATOM 988 C CA . ASP A 1 126 ? 1.601 2.893 14.705 1.00 94.88 126 ASP A CA 1
ATOM 989 C C . ASP A 1 126 ? 1.681 3.810 13.479 1.00 94.88 126 ASP A C 1
ATOM 991 O O . ASP A 1 126 ? 1.382 3.411 12.348 1.00 94.88 126 ASP A O 1
ATOM 995 N N . THR A 1 127 ? 2.049 5.064 13.737 1.00 95.31 127 THR A N 1
ATOM 996 C CA . THR A 1 127 ? 2.326 6.107 12.747 1.00 95.31 127 THR A CA 1
ATOM 997 C C . THR A 1 127 ? 3.703 6.708 12.999 1.00 95.31 127 THR A C 1
ATOM 999 O O . THR A 1 127 ? 4.180 6.773 14.128 1.00 95.31 127 THR A O 1
ATOM 1002 N N . SER A 1 128 ? 4.339 7.217 11.944 1.00 92.69 128 SER A N 1
ATOM 1003 C CA . SER A 1 128 ? 5.549 8.033 12.115 1.00 92.69 128 SER A CA 1
ATOM 1004 C C . SER A 1 128 ? 5.244 9.331 12.869 1.00 92.69 128 SER A C 1
ATOM 1006 O O . SER A 1 128 ? 4.144 9.869 12.761 1.00 92.69 128 SER A O 1
ATOM 1008 N N . GLU A 1 129 ? 6.233 9.864 13.579 1.00 92.44 129 GLU A N 1
ATOM 1009 C CA . GLU A 1 129 ? 6.136 11.160 14.255 1.00 92.44 129 GLU A CA 1
ATOM 1010 C C . GLU A 1 129 ? 6.536 12.332 13.335 1.00 92.44 129 GLU A C 1
ATOM 1012 O O . GLU A 1 129 ? 7.074 12.160 12.233 1.00 92.44 129 GLU A O 1
ATOM 1017 N N . GLY A 1 130 ? 6.268 13.560 13.786 1.00 93.94 130 GLY A N 1
ATOM 1018 C CA . GLY A 1 130 ? 6.678 14.786 13.101 1.00 93.94 130 GLY A CA 1
ATOM 1019 C C . GLY A 1 130 ? 5.942 15.029 11.780 1.00 93.94 130 GLY A C 1
ATOM 1020 O O . GLY A 1 130 ? 4.731 14.850 11.675 1.00 93.94 130 GLY A O 1
ATOM 1021 N N . ILE A 1 131 ? 6.668 15.457 10.741 1.00 93.31 131 ILE A N 1
ATOM 1022 C CA . ILE A 1 131 ? 6.065 15.893 9.467 1.00 93.31 131 ILE A CA 1
ATOM 1023 C C . ILE A 1 131 ? 5.324 14.777 8.713 1.00 93.31 131 ILE A C 1
ATOM 1025 O O . ILE A 1 131 ? 4.466 15.059 7.873 1.00 93.31 131 ILE A O 1
ATOM 1029 N N . ASN A 1 132 ? 5.617 13.516 9.028 1.00 94.19 132 ASN A N 1
ATOM 1030 C CA . ASN A 1 132 ? 5.040 12.345 8.369 1.00 94.19 132 ASN A CA 1
ATOM 1031 C C . ASN A 1 132 ? 3.883 11.711 9.160 1.00 94.19 132 ASN A C 1
ATOM 1033 O O . ASN A 1 132 ? 3.378 10.667 8.747 1.00 94.19 132 ASN A O 1
ATOM 1037 N N . VAL A 1 133 ? 3.436 12.339 10.254 1.00 95.19 133 VAL A N 1
ATOM 1038 C CA . VAL A 1 133 ? 2.310 11.844 11.061 1.00 95.19 133 VAL A CA 1
ATOM 1039 C C . VAL A 1 133 ? 1.039 11.673 10.230 1.00 95.19 133 VAL A C 1
ATOM 1041 O O . VAL A 1 133 ? 0.674 12.561 9.454 1.00 95.19 133 VAL A O 1
ATOM 1044 N N . GLY A 1 134 ? 0.404 10.506 10.342 1.00 93.75 134 GLY A N 1
ATOM 1045 C CA . GLY A 1 134 ? -0.784 10.123 9.575 1.00 93.75 134 GLY A CA 1
ATOM 1046 C C . GLY A 1 134 ? -0.525 9.793 8.098 1.00 93.75 134 GLY A C 1
ATOM 1047 O O . GLY A 1 134 ? -1.446 9.393 7.395 1.00 93.75 134 GLY A O 1
ATOM 1048 N N . LEU A 1 135 ? 0.711 9.941 7.599 1.00 95.44 135 LEU A N 1
ATOM 1049 C CA . LEU A 1 135 ? 1.066 9.671 6.194 1.00 95.44 135 LEU A CA 1
ATOM 1050 C C . LEU A 1 135 ? 1.828 8.360 6.001 1.00 95.44 135 LEU A C 1
ATOM 1052 O O . LEU A 1 135 ? 1.862 7.823 4.893 1.00 95.44 135 LEU A O 1
ATOM 1056 N N . ILE A 1 136 ? 2.447 7.865 7.067 1.00 95.75 136 ILE A N 1
ATOM 1057 C CA . ILE A 1 136 ? 3.113 6.569 7.114 1.00 95.75 136 ILE A CA 1
ATOM 1058 C C . ILE A 1 136 ? 2.548 5.831 8.315 1.00 95.75 136 ILE A C 1
ATOM 1060 O O . ILE A 1 136 ? 2.648 6.328 9.437 1.00 95.75 136 ILE A O 1
ATOM 1064 N N . GLY A 1 137 ? 2.006 4.645 8.076 1.00 95.06 137 GLY A N 1
ATOM 1065 C CA . GLY A 1 137 ? 1.484 3.783 9.128 1.00 95.06 137 GLY A CA 1
ATOM 1066 C C . GLY A 1 137 ? 1.675 2.315 8.790 1.00 95.06 137 GLY A C 1
ATOM 1067 O O . GLY A 1 137 ? 2.279 1.980 7.771 1.00 95.06 137 GLY A O 1
ATOM 1068 N N . SER A 1 138 ? 1.144 1.438 9.631 1.00 96.12 138 SER A N 1
ATOM 1069 C CA . SER A 1 138 ? 1.288 -0.011 9.468 1.00 96.12 138 SER A CA 1
ATOM 1070 C C . SER A 1 138 ? -0.042 -0.705 9.204 1.00 96.12 138 SER A C 1
ATOM 1072 O O . SER A 1 138 ? -1.100 -0.276 9.668 1.00 96.12 138 SER A O 1
ATOM 1074 N N . LEU A 1 139 ? 0.005 -1.816 8.468 1.00 96.75 139 LEU A N 1
ATOM 1075 C CA . LEU A 1 139 ? -1.143 -2.708 8.303 1.00 96.75 139 LEU A CA 1
ATOM 1076 C C . LEU A 1 139 ? -1.588 -3.284 9.650 1.00 96.75 139 LEU A C 1
ATOM 1078 O O . LEU A 1 139 ? -0.760 -3.744 10.439 1.00 96.75 139 LEU A O 1
ATOM 1082 N N . ALA A 1 140 ? -2.900 -3.359 9.874 1.00 95.88 140 ALA A N 1
ATOM 1083 C CA . ALA A 1 140 ? -3.447 -4.087 11.016 1.00 95.88 140 ALA A CA 1
ATOM 1084 C C . ALA A 1 140 ? -3.111 -5.589 10.927 1.00 95.88 140 ALA A C 1
ATOM 1086 O O . ALA A 1 140 ? -2.814 -6.110 9.850 1.00 95.88 140 ALA A O 1
ATOM 1087 N N . PHE A 1 141 ? -3.158 -6.304 12.055 1.00 93.44 141 PHE A N 1
ATOM 1088 C CA . PHE A 1 141 ? -2.682 -7.691 12.156 1.00 93.44 141 PHE A CA 1
ATOM 1089 C C . PHE A 1 141 ? -3.304 -8.640 11.127 1.00 93.44 141 PHE A C 1
ATOM 1091 O O . PHE A 1 141 ? -2.582 -9.322 10.400 1.00 93.44 141 PHE A O 1
ATOM 1098 N N . HIS A 1 142 ? -4.634 -8.652 11.029 1.00 94.38 142 HIS A N 1
ATOM 1099 C CA . HIS A 1 142 ? -5.351 -9.558 10.133 1.00 94.38 142 HIS A CA 1
ATOM 1100 C C . HIS A 1 142 ? -5.722 -8.944 8.779 1.00 94.38 142 HIS A C 1
ATOM 1102 O O . HIS A 1 142 ? -6.387 -9.606 7.978 1.00 94.38 142 HIS A O 1
ATOM 1108 N N . ALA A 1 143 ? -5.287 -7.710 8.509 1.00 95.50 143 ALA A N 1
ATOM 1109 C CA . ALA A 1 143 ? -5.553 -7.048 7.244 1.00 95.50 143 ALA A CA 1
ATOM 1110 C C . ALA A 1 143 ? -4.881 -7.796 6.086 1.00 95.50 143 ALA A C 1
ATOM 1112 O O . ALA A 1 143 ? -3.725 -8.226 6.185 1.00 95.50 143 ALA A O 1
ATOM 1113 N N . ARG A 1 144 ? -5.604 -7.927 4.975 1.00 94.12 144 ARG A N 1
ATOM 1114 C CA . ARG A 1 144 ? -5.116 -8.517 3.726 1.00 94.12 144 ARG A CA 1
ATOM 1115 C C . ARG A 1 144 ? -5.341 -7.555 2.569 1.00 94.12 144 ARG A C 1
ATOM 1117 O O . ARG A 1 144 ? -6.252 -6.733 2.603 1.00 94.12 144 ARG A O 1
ATOM 1124 N N . MET A 1 145 ? -4.500 -7.665 1.548 1.00 93.81 145 MET A N 1
ATOM 1125 C CA . MET A 1 145 ? -4.705 -6.956 0.287 1.00 93.81 145 MET A CA 1
ATOM 1126 C C . MET A 1 145 ? -5.543 -7.834 -0.641 1.00 93.81 145 MET A C 1
ATOM 1128 O O . MET A 1 145 ? -5.161 -8.969 -0.923 1.00 93.81 145 MET A O 1
ATOM 1132 N N . GLY A 1 146 ? -6.680 -7.311 -1.090 1.00 89.94 146 GLY A N 1
ATOM 1133 C CA . GLY A 1 146 ? -7.500 -7.918 -2.133 1.00 89.94 146 GLY A CA 1
ATOM 1134 C C . GLY A 1 146 ? -6.875 -7.747 -3.521 1.00 89.94 146 GLY A C 1
ATOM 1135 O O . GLY A 1 146 ? -5.897 -7.019 -3.701 1.00 89.94 146 GLY A O 1
ATOM 1136 N N . TYR A 1 147 ? -7.475 -8.387 -4.527 1.00 83.56 147 TYR A N 1
ATOM 1137 C CA . TYR A 1 147 ? -6.948 -8.433 -5.901 1.00 83.56 147 TYR A CA 1
ATOM 1138 C C . TYR A 1 147 ? -6.747 -7.046 -6.539 1.00 83.56 147 TYR A C 1
ATOM 1140 O O . TYR A 1 147 ? -5.799 -6.833 -7.285 1.00 83.56 147 TYR A O 1
ATOM 1148 N N . TRP A 1 148 ? -7.607 -6.081 -6.204 1.00 86.88 148 TRP A N 1
ATOM 1149 C CA . TRP A 1 148 ? -7.559 -4.719 -6.749 1.00 86.88 148 TRP A CA 1
ATOM 1150 C C . TRP A 1 148 ? -6.787 -3.725 -5.863 1.00 86.88 148 TRP A C 1
ATOM 1152 O O . TRP A 1 148 ? -6.894 -2.512 -6.047 1.00 86.88 148 TRP A O 1
ATOM 1162 N N . GLY A 1 149 ? -6.042 -4.221 -4.869 1.00 92.00 149 GLY A N 1
ATOM 1163 C CA . GLY A 1 149 ? -5.317 -3.388 -3.906 1.00 92.00 149 GLY A CA 1
ATOM 1164 C C . GLY A 1 149 ? -6.199 -2.789 -2.803 1.00 92.00 149 GLY A C 1
ATOM 1165 O O . GLY A 1 149 ? -5.749 -1.901 -2.078 1.00 92.00 149 GLY A O 1
ATOM 1166 N N . SER A 1 150 ? -7.445 -3.249 -2.654 1.00 94.38 150 SER A N 1
ATOM 1167 C CA . SER A 1 150 ? -8.313 -2.888 -1.529 1.00 94.38 150 SER A CA 1
ATOM 1168 C C . SER A 1 150 ? -7.862 -3.579 -0.243 1.00 94.38 150 SER A C 1
ATOM 1170 O O . SER A 1 150 ? -7.483 -4.748 -0.266 1.00 94.38 150 SER A O 1
ATOM 1172 N N . LEU A 1 151 ? -7.947 -2.886 0.893 1.00 95.81 151 LEU A N 1
ATOM 1173 C CA . LEU A 1 151 ? -7.677 -3.494 2.195 1.00 95.81 151 LEU A CA 1
ATOM 1174 C C . LEU A 1 151 ? -8.907 -4.196 2.756 1.00 95.81 151 LEU A C 1
ATOM 1176 O O . LEU A 1 151 ? -9.952 -3.583 2.966 1.00 95.81 151 LEU A O 1
ATOM 1180 N N . GLU A 1 152 ? -8.757 -5.473 3.064 1.00 95.50 152 GLU A N 1
ATOM 1181 C CA . GLU A 1 152 ? -9.811 -6.315 3.612 1.00 95.50 152 GLU A CA 1
ATOM 1182 C C . GLU A 1 152 ? -9.474 -6.712 5.046 1.00 95.50 152 GLU A C 1
ATOM 1184 O O . GLU A 1 152 ? -8.322 -7.005 5.371 1.00 95.50 152 GLU A O 1
ATOM 1189 N N . SER A 1 153 ? -10.492 -6.729 5.902 1.00 95.12 153 SER A N 1
ATOM 1190 C CA . SER A 1 153 ? -10.395 -7.196 7.286 1.00 95.12 153 SER A CA 1
ATOM 1191 C C . SER A 1 153 ? -11.333 -8.384 7.476 1.00 95.12 153 SER A C 1
ATOM 1193 O O . SER A 1 153 ? -12.409 -8.391 6.871 1.00 95.12 153 SER A O 1
ATOM 1195 N N . PRO A 1 154 ? -10.961 -9.386 8.288 1.00 93.06 154 PRO A N 1
ATOM 1196 C CA . PRO A 1 154 ? -11.872 -10.463 8.620 1.00 93.06 154 PRO A CA 1
ATOM 1197 C C . PRO A 1 154 ? -12.936 -10.006 9.621 1.00 93.06 154 PRO A C 1
ATOM 1199 O O . PRO A 1 154 ? -12.651 -9.237 10.539 1.00 93.06 154 PRO A O 1
ATOM 1202 N N . PHE A 1 155 ? -14.132 -10.551 9.461 1.00 89.19 155 PHE A N 1
ATOM 1203 C CA . PHE A 1 155 ? -15.274 -10.433 10.357 1.00 89.19 155 PHE A CA 1
ATOM 1204 C C . PHE A 1 155 ? -15.953 -11.796 10.479 1.00 89.19 155 PHE A C 1
ATOM 1206 O O . PHE A 1 155 ? -15.868 -12.617 9.564 1.00 89.19 155 PHE A O 1
ATOM 1213 N N . TYR A 1 156 ? -16.619 -12.040 11.602 1.00 86.75 156 TYR A N 1
ATOM 1214 C CA . TYR A 1 156 ? -17.485 -13.205 11.743 1.00 86.75 156 TYR A CA 1
ATOM 1215 C C . TYR A 1 156 ? -18.888 -12.857 11.262 1.00 86.75 156 TYR A C 1
ATOM 1217 O O . TYR A 1 156 ? -19.425 -11.810 11.615 1.00 86.75 156 TYR A O 1
ATOM 1225 N N . ASP A 1 157 ? -19.450 -13.733 10.437 1.00 84.94 157 ASP A N 1
ATOM 1226 C CA . ASP A 1 157 ? -20.850 -13.668 10.038 1.00 84.94 157 ASP A CA 1
ATOM 1227 C C . ASP A 1 157 ? -21.728 -14.126 11.203 1.00 84.94 157 ASP A C 1
ATOM 1229 O O . ASP A 1 157 ? -21.473 -15.177 11.799 1.00 84.94 157 ASP A O 1
ATOM 1233 N N . ILE A 1 158 ? -22.737 -13.326 11.531 1.00 77.94 158 ILE A N 1
ATOM 1234 C CA . ILE A 1 158 ? -23.637 -13.553 12.657 1.00 77.94 158 ILE A CA 1
ATOM 1235 C C . ILE A 1 158 ? -25.050 -13.507 12.100 1.00 77.94 158 ILE A C 1
ATOM 1237 O O . ILE A 1 158 ? -25.534 -12.462 11.668 1.00 77.94 158 ILE A O 1
ATOM 1241 N N . SER A 1 159 ? -25.707 -14.663 12.088 1.00 73.81 159 SER A N 1
ATOM 1242 C CA . SER A 1 159 ? -27.089 -14.797 11.642 1.00 73.81 159 SER A CA 1
ATOM 1243 C C . SER A 1 159 ? -27.834 -15.778 12.545 1.00 73.81 159 SER A C 1
ATOM 1245 O O . SER A 1 159 ? -27.253 -16.761 12.997 1.00 73.81 159 SER A O 1
ATOM 1247 N N . GLU A 1 160 ? -29.137 -15.580 12.757 1.00 64.12 160 GLU A N 1
ATOM 1248 C CA . GLU A 1 160 ? -29.964 -16.506 13.559 1.00 64.12 160 GLU A CA 1
ATOM 1249 C C . GLU A 1 160 ? -29.936 -17.955 13.037 1.00 64.12 160 GLU A C 1
ATOM 1251 O O . GLU A 1 160 ? -30.229 -18.900 13.764 1.00 64.12 160 GLU A O 1
ATOM 1256 N N . LYS A 1 161 ? -29.582 -18.143 11.759 1.00 58.19 161 LYS A N 1
ATOM 1257 C CA . LYS A 1 161 ? -29.546 -19.445 11.081 1.00 58.19 161 LYS A CA 1
ATOM 1258 C C . LYS A 1 161 ? -28.142 -20.034 10.941 1.00 58.19 161 LYS A C 1
ATOM 1260 O O . LYS A 1 161 ? -28.019 -21.147 10.430 1.00 58.19 161 LYS A O 1
ATOM 1265 N N . SER A 1 162 ? -27.082 -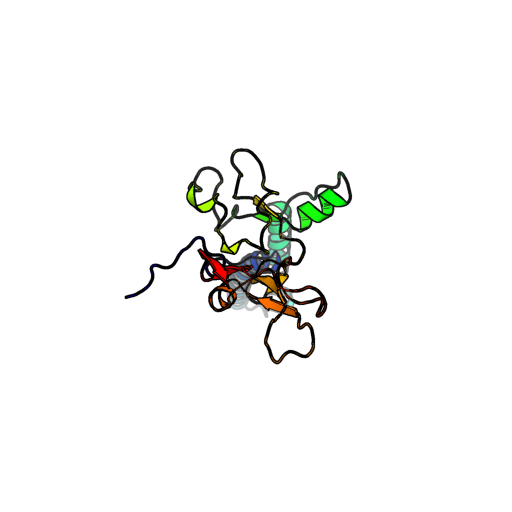19.322 11.331 1.00 55.16 162 SER A N 1
ATOM 1266 C CA . SER A 1 162 ? -25.719 -19.841 11.195 1.00 55.16 162 SER A CA 1
ATOM 1267 C C . SER A 1 162 ? -25.405 -20.792 12.341 1.00 55.16 162 SER A C 1
ATOM 1269 O O . SER A 1 162 ? -25.100 -20.372 13.449 1.00 55.16 162 SER A O 1
ATOM 1271 N N . THR A 1 163 ? -25.419 -22.089 12.046 1.00 55.53 163 THR A N 1
ATOM 1272 C CA . THR A 1 163 ? -25.026 -23.174 12.959 1.00 55.53 163 THR A CA 1
ATOM 1273 C C . THR A 1 163 ? -23.512 -23.240 13.222 1.00 55.53 163 THR A C 1
ATOM 1275 O O . THR A 1 163 ? -23.050 -24.163 13.887 1.00 55.53 163 THR A O 1
ATOM 1278 N N . GLY A 1 164 ? -22.720 -22.296 12.700 1.00 64.56 164 GLY A N 1
ATOM 1279 C CA . GLY A 1 164 ? -21.268 -22.253 12.875 1.00 64.56 164 GLY A CA 1
ATOM 1280 C C . GLY A 1 164 ? -20.661 -20.883 12.573 1.00 64.56 164 GLY A C 1
ATOM 1281 O O . GLY A 1 164 ? -21.241 -20.077 11.845 1.00 64.56 164 GLY A O 1
ATOM 1282 N N . SER A 1 165 ? -19.470 -20.635 13.123 1.00 73.19 165 SER A N 1
ATOM 1283 C CA . SER A 1 165 ? -18.713 -19.400 12.922 1.00 73.19 165 SER A CA 1
ATOM 1284 C C . SER A 1 165 ? -18.090 -19.365 11.524 1.00 73.19 165 SER A C 1
ATOM 1286 O O . SER A 1 165 ? -17.183 -20.129 11.189 1.00 73.19 165 SER A O 1
ATOM 1288 N N . ARG A 1 166 ? -18.576 -18.454 10.676 1.00 83.81 166 ARG A N 1
ATOM 1289 C CA . ARG A 1 166 ? -18.027 -18.234 9.335 1.00 83.81 166 ARG A CA 1
ATOM 1290 C C . ARG A 1 166 ? -17.199 -16.958 9.313 1.00 83.81 166 ARG A C 1
ATOM 1292 O O . ARG A 1 166 ? -17.712 -15.880 9.583 1.00 83.81 166 ARG A O 1
ATOM 1299 N N . LEU A 1 167 ? -15.927 -17.083 8.941 1.00 88.44 167 LEU A N 1
ATOM 1300 C CA . LEU A 1 167 ? -15.041 -15.939 8.736 1.00 88.44 167 LEU A CA 1
ATOM 1301 C C . LEU A 1 167 ? -15.222 -15.374 7.319 1.00 88.44 167 LEU A C 1
ATOM 1303 O O . LEU A 1 167 ? -15.086 -16.102 6.333 1.00 88.44 167 LEU A O 1
ATOM 1307 N N . LEU A 1 168 ? -15.487 -14.076 7.213 1.00 90.81 168 LEU A N 1
ATOM 1308 C CA . LEU A 1 168 ? -15.634 -13.335 5.963 1.00 90.81 168 LEU A CA 1
ATOM 1309 C C . LEU A 1 168 ? -14.629 -12.186 5.913 1.00 90.81 168 LEU A C 1
ATOM 1311 O O . LEU A 1 168 ? -14.527 -11.404 6.850 1.00 90.81 168 LEU A O 1
ATOM 1315 N N . TYR A 1 169 ? -13.908 -12.050 4.802 1.00 93.31 169 TYR A N 1
ATOM 1316 C CA . TYR A 1 169 ? -13.078 -10.873 4.546 1.00 93.31 169 TYR A CA 1
ATOM 1317 C C . TYR A 1 169 ? -13.919 -9.804 3.854 1.00 93.31 169 TYR A C 1
ATOM 1319 O O . TYR A 1 169 ? -14.478 -10.047 2.783 1.00 93.31 169 TYR A O 1
ATOM 1327 N N . LEU A 1 170 ? -14.030 -8.629 4.476 1.00 93.25 170 LEU A N 1
ATOM 1328 C CA . LEU A 1 170 ? -14.828 -7.519 3.963 1.00 93.25 170 LEU A CA 1
ATOM 1329 C C . LEU A 1 170 ? -13.938 -6.343 3.558 1.00 93.25 170 LEU A C 1
ATOM 1331 O O . LEU A 1 170 ? -13.119 -5.837 4.338 1.00 93.25 170 LEU A O 1
ATOM 1335 N N . SER A 1 171 ? -14.144 -5.878 2.328 1.00 94.06 171 SER A N 1
ATOM 1336 C CA . SER A 1 171 ? -13.580 -4.627 1.828 1.00 94.06 171 SER A CA 1
ATOM 1337 C C . SER A 1 171 ? -14.278 -3.416 2.474 1.00 94.06 171 SER A C 1
ATOM 1339 O O . SER A 1 171 ? -15.367 -3.569 3.029 1.00 94.06 171 SER A O 1
ATOM 1341 N N . PRO A 1 172 ? -13.684 -2.211 2.403 1.00 92.00 172 PRO A N 1
ATOM 1342 C CA . PRO A 1 172 ? -14.261 -0.995 2.983 1.00 92.00 172 PRO A CA 1
ATOM 1343 C C . PRO A 1 172 ? -15.516 -0.510 2.243 1.00 92.00 172 PRO A C 1
ATOM 1345 O O . PRO A 1 172 ? -16.167 0.420 2.680 1.00 92.00 172 PRO A O 1
ATOM 1348 N N . ASP A 1 173 ? -15.794 -1.057 1.064 1.00 90.94 173 ASP A N 1
ATOM 1349 C CA . ASP A 1 173 ? -17.015 -0.760 0.313 1.00 90.94 173 ASP A CA 1
ATOM 1350 C C . ASP A 1 173 ? -18.152 -1.688 0.761 1.00 90.94 173 ASP A C 1
ATOM 1352 O O . ASP A 1 173 ? -19.291 -1.283 0.958 1.00 90.94 173 ASP A O 1
ATOM 1356 N N . ARG A 1 174 ? -17.827 -2.965 1.002 1.00 90.75 174 ARG A N 1
ATOM 1357 C CA . ARG A 1 174 ? -18.815 -3.956 1.437 1.00 90.75 174 ARG A CA 1
ATOM 1358 C C . ARG A 1 174 ? -19.223 -3.783 2.891 1.00 90.75 174 ARG A C 1
ATOM 1360 O O . ARG A 1 174 ? -20.366 -4.077 3.218 1.00 90.75 174 ARG A O 1
ATOM 1367 N N . ASP A 1 175 ? -18.312 -3.350 3.758 1.00 87.81 175 ASP A N 1
ATOM 1368 C CA . ASP A 1 175 ? -18.589 -3.255 5.191 1.00 87.81 175 ASP A CA 1
ATOM 1369 C C . ASP A 1 175 ? -19.623 -2.172 5.551 1.00 87.81 175 ASP A C 1
ATOM 1371 O O . ASP A 1 175 ? -20.315 -2.329 6.550 1.00 87.81 175 ASP A O 1
ATOM 1375 N N . GLU A 1 176 ? -19.825 -1.152 4.708 1.00 87.00 176 GLU A N 1
ATOM 1376 C CA . GLU A 1 176 ? -20.880 -0.136 4.869 1.00 87.00 176 GLU A CA 1
ATOM 1377 C C . GLU A 1 176 ? -22.308 -0.716 4.820 1.00 87.00 176 GLU A C 1
ATOM 1379 O O . GLU A 1 176 ? -23.247 -0.095 5.327 1.00 87.00 176 GLU A O 1
ATOM 1384 N N . TYR A 1 177 ? -22.491 -1.897 4.219 1.00 89.06 177 TYR A N 1
ATOM 1385 C CA . TYR A 1 177 ? -23.792 -2.569 4.113 1.00 89.06 177 TYR A CA 1
ATOM 1386 C C . TYR A 1 177 ? -24.108 -3.481 5.300 1.00 89.06 177 TYR A C 1
ATOM 1388 O O . TYR A 1 177 ? -25.242 -3.945 5.417 1.00 89.06 177 TYR A O 1
ATOM 1396 N N . TYR A 1 178 ? -23.137 -3.724 6.181 1.00 88.12 178 TYR A N 1
ATOM 1397 C CA . TYR A 1 178 ? -23.295 -4.581 7.349 1.00 88.12 178 TYR A CA 1
ATOM 1398 C C . TYR A 1 178 ? -23.263 -3.762 8.634 1.00 88.12 178 TYR A C 1
ATOM 1400 O O . TYR A 1 178 ? -22.606 -2.725 8.729 1.00 88.12 178 TYR A O 1
ATOM 1408 N N . MET A 1 179 ? -23.964 -4.257 9.649 1.00 87.50 179 MET A N 1
ATOM 1409 C CA . MET A 1 179 ? -23.858 -3.737 11.003 1.00 87.50 179 MET A CA 1
ATOM 1410 C C . MET A 1 179 ? -22.762 -4.515 11.731 1.00 87.50 179 MET A C 1
ATOM 1412 O O . MET A 1 179 ? -22.830 -5.736 11.853 1.00 87.50 179 MET A O 1
ATOM 1416 N N . LEU A 1 180 ? -21.714 -3.813 12.149 1.00 87.38 180 LEU A N 1
ATOM 1417 C CA . LEU A 1 180 ? -20.516 -4.412 12.727 1.00 87.38 180 LEU A CA 1
ATOM 1418 C C . LEU A 1 180 ? -20.535 -4.231 14.240 1.00 87.38 180 LEU A C 1
ATOM 1420 O O . LEU A 1 180 ? -20.361 -3.115 14.719 1.00 87.38 180 LEU A O 1
ATOM 1424 N N . ALA A 1 181 ? -20.713 -5.308 14.992 1.00 83.81 181 ALA A N 1
ATOM 1425 C CA . ALA A 1 181 ? -20.608 -5.273 16.447 1.00 83.81 181 ALA A CA 1
ATOM 1426 C C . ALA A 1 181 ? -19.157 -5.445 16.918 1.00 83.81 181 ALA A C 1
ATOM 1428 O O . ALA A 1 181 ? -18.312 -6.013 16.216 1.00 83.81 181 ALA A O 1
ATOM 1429 N N . ALA A 1 182 ? -18.864 -4.965 18.124 1.00 76.88 182 ALA A N 1
ATOM 1430 C CA . ALA A 1 182 ? -17.568 -5.184 18.752 1.00 76.88 182 ALA A CA 1
ATOM 1431 C C . ALA A 1 182 ? -17.411 -6.651 19.210 1.00 76.88 182 ALA A C 1
ATOM 1433 O O . ALA A 1 182 ? -18.354 -7.281 19.684 1.00 76.88 182 ALA A O 1
ATOM 1434 N N . GLY A 1 183 ? -16.207 -7.219 19.075 1.00 66.38 183 GLY A N 1
ATOM 1435 C CA . GLY A 1 183 ? -15.960 -8.655 19.302 1.00 66.38 183 GLY A CA 1
ATOM 1436 C C . GLY A 1 183 ? -16.189 -9.158 20.736 1.00 66.38 183 GLY A C 1
ATOM 1437 O O . GLY A 1 183 ? -16.166 -10.361 20.964 1.00 66.38 183 GLY A O 1
ATOM 1438 N N . ASN A 1 184 ? -16.417 -8.260 21.693 1.00 62.88 184 ASN A N 1
ATOM 1439 C CA . ASN A 1 184 ? -16.795 -8.567 23.072 1.00 62.88 184 ASN A CA 1
ATOM 1440 C C . ASN A 1 184 ? -18.294 -8.872 23.252 1.00 62.88 184 ASN A C 1
ATOM 1442 O O . ASN A 1 184 ? -18.667 -9.351 24.314 1.00 62.88 184 ASN A O 1
ATOM 1446 N N . SER A 1 185 ? -19.130 -8.605 22.244 1.00 55.78 185 SER A N 1
ATOM 1447 C CA . SER A 1 185 ? -20.582 -8.456 22.429 1.00 55.78 185 SER A CA 1
ATOM 1448 C C . SER A 1 185 ? -21.469 -9.483 21.707 1.00 55.78 185 SER A C 1
ATOM 1450 O O . SER A 1 185 ? -22.685 -9.412 21.832 1.00 55.78 185 SER A O 1
ATOM 1452 N N . LEU A 1 186 ? -20.913 -10.473 20.986 1.00 53.25 186 LEU A N 1
ATOM 1453 C CA . LEU A 1 186 ? -21.728 -11.485 20.290 1.00 53.25 186 LEU A CA 1
ATOM 1454 C C . LEU A 1 186 ? -21.193 -12.929 20.408 1.00 53.25 186 LEU A C 1
ATOM 1456 O O . LEU A 1 186 ? -20.153 -13.286 19.854 1.00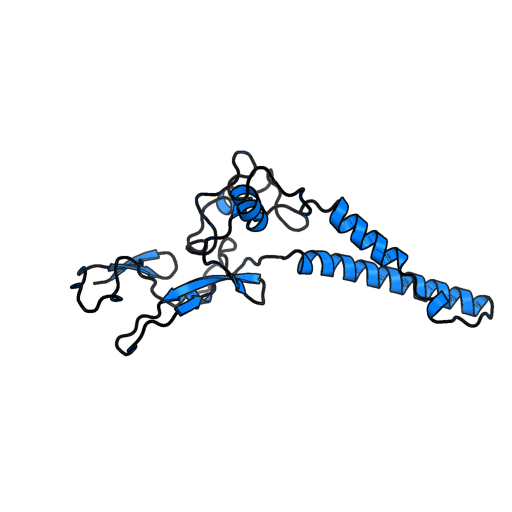 53.25 186 LEU A O 1
ATOM 1460 N N . ALA A 1 187 ? -21.978 -13.756 21.106 1.00 51.34 187 ALA A N 1
ATOM 1461 C CA . ALA A 1 187 ? -22.504 -15.069 20.694 1.00 51.34 187 ALA A CA 1
ATOM 1462 C C . ALA A 1 187 ? -21.574 -16.199 20.196 1.00 51.34 187 ALA A C 1
ATOM 1464 O O . ALA A 1 187 ? -22.072 -17.206 19.696 1.00 51.34 187 ALA A O 1
ATOM 1465 N N . LEU A 1 188 ? -20.248 -16.122 20.345 1.00 49.12 188 LEU A N 1
ATOM 1466 C CA . LEU A 1 188 ? -19.395 -17.307 20.121 1.00 49.12 188 LEU A CA 1
ATOM 1467 C C . LEU A 1 188 ? -19.504 -18.342 21.253 1.00 49.12 188 LEU A C 1
ATOM 1469 O O . LEU A 1 188 ? -19.214 -19.515 21.035 1.00 49.12 188 LEU A O 1
ATOM 1473 N N . ASN A 1 189 ? -19.988 -17.922 22.423 1.00 46.12 189 ASN A N 1
ATOM 1474 C CA . ASN A 1 189 ? -20.381 -18.802 23.514 1.00 46.12 189 ASN A CA 1
ATOM 1475 C C . ASN A 1 189 ? -21.907 -18.742 23.636 1.00 46.12 189 ASN A C 1
ATOM 1477 O O . ASN A 1 189 ? -22.435 -17.731 24.091 1.00 46.12 189 ASN A O 1
ATOM 1481 N N . GLN A 1 190 ? -22.605 -19.816 23.258 1.00 51.44 190 GLN A N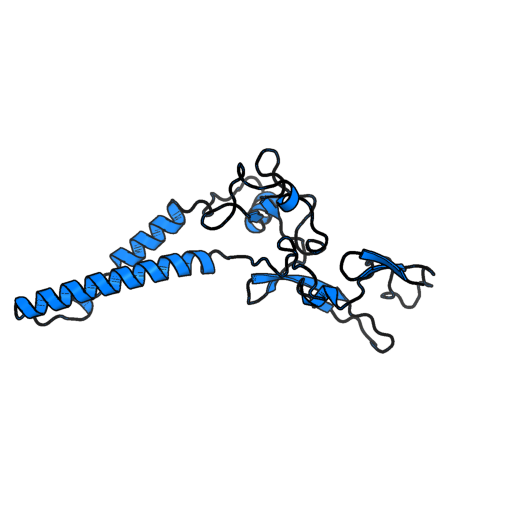 1
ATOM 1482 C CA . GLN A 1 190 ? -24.056 -19.972 23.471 1.00 51.44 190 GLN A CA 1
ATOM 1483 C C . GLN A 1 190 ? -24.472 -19.855 24.955 1.00 51.44 190 GLN A C 1
ATOM 1485 O O . GLN A 1 190 ? -25.657 -19.734 25.243 1.00 51.44 190 GLN A O 1
ATOM 1490 N N . ASP A 1 191 ? -23.504 -19.860 25.879 1.00 49.88 191 ASP A N 1
ATOM 1491 C CA . ASP A 1 191 ? -23.715 -19.836 27.328 1.00 49.88 191 ASP A CA 1
ATOM 1492 C C . ASP A 1 191 ? -23.615 -18.441 27.976 1.00 49.88 191 ASP A C 1
ATOM 1494 O O . ASP A 1 191 ? -23.909 -18.303 29.164 1.00 49.88 191 ASP A O 1
ATOM 1498 N N . ILE A 1 192 ? -23.189 -17.399 27.249 1.00 53.06 192 ILE A N 1
ATOM 1499 C CA . ILE A 1 192 ? -23.110 -16.044 27.817 1.00 53.06 192 ILE A CA 1
ATOM 1500 C C . ILE A 1 192 ? -24.398 -15.307 27.472 1.00 53.06 192 ILE A C 1
ATOM 1502 O O . ILE A 1 192 ? -24.606 -14.913 26.326 1.00 53.06 192 ILE A O 1
ATOM 1506 N N . GLN A 1 193 ? -25.255 -15.139 28.483 1.00 49.75 193 GLN A N 1
ATOM 1507 C CA . GLN A 1 193 ? -26.418 -14.269 28.383 1.00 49.75 193 GLN A CA 1
ATOM 1508 C C . GLN A 1 193 ? -25.993 -12.858 27.975 1.00 49.75 193 GLN A C 1
ATOM 1510 O O . GLN A 1 193 ? -25.062 -12.274 28.530 1.00 49.75 193 GLN A O 1
ATOM 1515 N N . GLU A 1 194 ? -26.702 -12.385 26.962 1.00 52.28 194 GLU A N 1
ATOM 1516 C CA . GLU A 1 194 ? -26.545 -11.150 26.215 1.00 52.28 194 GLU A CA 1
ATOM 1517 C C . GLU A 1 194 ? -26.348 -9.921 27.113 1.00 52.28 194 GLU A C 1
ATOM 1519 O O . GLU A 1 194 ? -27.109 -9.672 28.051 1.00 52.28 194 GLU A O 1
ATOM 1524 N N . GLU A 1 195 ? -25.364 -9.085 26.771 1.00 54.41 195 GLU A N 1
ATOM 1525 C CA . GLU A 1 195 ? -25.517 -7.659 27.042 1.00 54.41 195 GLU A CA 1
ATOM 1526 C C . GLU A 1 195 ? -26.765 -7.192 26.284 1.00 54.41 195 GLU A C 1
ATOM 1528 O O . GLU A 1 195 ? -26.817 -7.274 25.061 1.00 54.41 195 GLU A O 1
ATOM 1533 N N . GLN A 1 196 ? -27.758 -6.676 27.013 1.00 59.31 196 GLN A N 1
ATOM 1534 C CA . GLN A 1 196 ? -29.011 -6.125 26.471 1.00 59.31 196 GLN A CA 1
ATOM 1535 C C . GLN A 1 196 ? -28.806 -4.957 25.494 1.00 59.31 196 GLN A C 1
ATOM 1537 O O . GLN A 1 196 ? -29.768 -4.472 24.908 1.00 59.31 196 GLN A O 1
ATOM 1542 N N . VAL A 1 197 ? -27.579 -4.438 25.397 1.00 69.75 197 VAL A N 1
ATOM 1543 C CA . VAL A 1 197 ? -27.211 -3.341 24.515 1.00 69.75 197 VAL A CA 1
ATOM 1544 C C . VAL A 1 197 ? -25.802 -3.580 23.982 1.00 69.75 197 VAL A C 1
ATOM 1546 O O . VAL A 1 197 ? -24.820 -3.459 24.710 1.00 69.75 197 VAL A O 1
ATOM 1549 N N . VAL A 1 198 ? -25.703 -3.867 22.691 1.00 76.75 198 VAL A N 1
ATOM 1550 C CA . VAL A 1 198 ? -24.453 -4.122 21.985 1.00 76.75 198 VAL A CA 1
ATOM 1551 C C . VAL A 1 198 ? -24.002 -2.867 21.231 1.00 76.75 198 VAL A C 1
ATOM 1553 O O . VAL A 1 198 ? -24.737 -2.368 20.371 1.00 76.75 198 VAL A O 1
ATOM 1556 N N . PRO A 1 199 ? -22.786 -2.346 21.483 1.00 83.50 199 PRO A N 1
ATOM 1557 C CA . PRO A 1 199 ? -22.228 -1.289 20.659 1.00 83.50 199 PRO A CA 1
ATOM 1558 C C . PRO A 1 199 ? -21.881 -1.844 19.276 1.00 83.50 199 PRO A C 1
ATOM 1560 O O . PRO A 1 199 ? -21.118 -2.803 19.119 1.00 83.50 199 PRO A O 1
ATOM 1563 N N . ALA A 1 200 ? -22.412 -1.194 18.254 1.00 86.38 200 ALA A N 1
ATOM 1564 C CA . ALA A 1 200 ? -22.178 -1.532 16.869 1.00 86.38 200 ALA A CA 1
ATOM 1565 C C . ALA A 1 200 ? -21.858 -0.304 16.035 1.00 86.38 200 ALA A C 1
ATOM 1567 O O . ALA A 1 200 ? -22.001 0.843 16.448 1.00 86.38 200 ALA A O 1
ATOM 1568 N N . ARG A 1 201 ? -21.394 -0.566 14.823 1.00 88.19 201 ARG A N 1
ATOM 1569 C CA . ARG A 1 201 ? -21.084 0.441 13.832 1.00 88.19 201 ARG A CA 1
ATOM 1570 C C . ARG A 1 201 ? -21.859 0.155 12.562 1.00 88.19 201 ARG A C 1
ATOM 1572 O O . ARG A 1 201 ? -21.773 -0.949 12.024 1.00 88.19 201 ARG A O 1
ATOM 1579 N N . TYR A 1 202 ? -22.544 1.165 12.049 1.00 88.62 202 TYR A N 1
ATOM 1580 C CA . TYR A 1 202 ? -23.220 1.111 10.759 1.00 88.62 202 TYR A CA 1
ATOM 1581 C C . TYR A 1 202 ? -22.931 2.394 9.994 1.00 88.62 202 TYR A C 1
ATOM 1583 O O . TYR A 1 202 ? -23.084 3.481 10.540 1.00 88.62 202 TYR A O 1
ATOM 1591 N N . ARG A 1 203 ? -22.464 2.276 8.744 1.00 86.38 203 ARG A N 1
ATOM 1592 C CA . ARG A 1 203 ? -22.120 3.432 7.892 1.00 86.38 203 ARG A CA 1
ATOM 1593 C C . ARG A 1 203 ? -21.289 4.503 8.609 1.00 86.38 203 ARG A C 1
ATOM 1595 O O . ARG A 1 203 ? -21.556 5.688 8.491 1.00 86.38 203 ARG A O 1
ATOM 1602 N N . GLN A 1 204 ? -20.259 4.053 9.331 1.00 81.88 204 GLN A N 1
ATOM 1603 C CA . GLN A 1 204 ? -19.316 4.888 10.092 1.00 81.88 204 GLN A CA 1
ATOM 1604 C C . GLN A 1 204 ? -19.873 5.545 11.365 1.00 81.88 204 GLN A C 1
ATOM 1606 O O . GLN A 1 204 ? -19.091 6.127 12.115 1.00 81.88 204 GLN A O 1
ATOM 1611 N N . GLU A 1 205 ? -21.160 5.392 11.663 1.00 84.12 205 GLU A N 1
ATOM 1612 C CA . GLU A 1 205 ? -21.764 5.860 12.909 1.00 84.12 205 GLU A CA 1
ATOM 1613 C C . GLU A 1 205 ? -21.730 4.764 13.972 1.00 84.12 205 GLU A C 1
ATOM 1615 O O . GLU A 1 205 ? -21.907 3.579 13.673 1.00 84.12 205 GLU A O 1
ATOM 1620 N N . PHE A 1 206 ? -21.490 5.165 15.220 1.00 84.44 206 PHE A N 1
ATOM 1621 C CA . PHE A 1 206 ? -21.585 4.278 16.374 1.00 84.44 206 PHE A CA 1
ATOM 1622 C C . PHE A 1 206 ? -23.026 4.262 16.874 1.00 84.44 206 PHE A C 1
ATOM 1624 O O . PHE A 1 206 ? -23.607 5.305 17.165 1.00 84.44 206 PHE A O 1
ATOM 1631 N N . LEU A 1 207 ? -23.586 3.065 16.965 1.00 85.88 207 LEU A N 1
ATOM 1632 C CA . LEU A 1 207 ? -24.953 2.785 17.364 1.00 85.88 207 LEU A CA 1
ATOM 1633 C C . LEU A 1 207 ? -24.945 1.802 18.529 1.00 85.88 207 LEU A C 1
ATOM 1635 O O . LEU A 1 207 ? -23.989 1.058 18.740 1.00 85.88 207 LEU A O 1
ATOM 1639 N N . THR A 1 208 ? -26.045 1.768 19.259 1.00 81.12 208 THR A N 1
ATOM 1640 C CA . THR A 1 208 ? -26.323 0.747 20.264 1.00 81.12 208 THR A CA 1
ATOM 1641 C C . THR A 1 208 ? -27.508 -0.077 19.793 1.00 81.12 208 THR A C 1
ATOM 1643 O O . THR A 1 208 ? -28.581 0.477 19.556 1.00 81.12 208 THR A O 1
ATOM 1646 N N . ILE A 1 209 ? -27.301 -1.378 19.617 1.00 72.81 209 ILE A N 1
ATOM 1647 C CA . ILE A 1 209 ? -28.338 -2.344 19.250 1.00 72.81 209 ILE A CA 1
ATOM 1648 C C . ILE A 1 209 ? -28.862 -2.952 20.544 1.00 72.81 209 ILE A C 1
ATOM 1650 O O . ILE A 1 209 ? -28.048 -3.357 21.366 1.00 72.81 209 ILE A O 1
ATOM 1654 N N . ALA A 1 210 ? -30.178 -2.997 20.718 1.00 61.78 210 ALA A N 1
ATOM 1655 C CA . ALA A 1 210 ? -30.827 -3.743 21.793 1.00 61.78 210 ALA A CA 1
ATOM 1656 C C . ALA A 1 210 ? -31.384 -5.068 21.267 1.00 61.78 210 ALA A C 1
ATOM 1658 O O . ALA A 1 210 ? -31.722 -5.100 20.058 1.00 61.78 210 ALA A O 1
#

InterPro domains:
  IPR007645 RNA polymerase Rpb2, domain 3 [PF04565] (77-144)
  IPR015712 DNA-directed RNA polymerase, subunit 2 [PTHR20856] (5-210)
  IPR042107 DNA-directed RNA polymerase, beta subunit, external 1 domain superfamily [G3DSA:2.30.150.10] (156-207)

Foldseek 3Di:
DDDDDDCLFLVVDFDDDPCNVLVVLQVVLVVVLVVQLVVVVVVCVVVVHDDDPVNRGDCVSVVVSVCCCCPPFPLNDDADVPDPVSNVQNVFKDFQDGVVGDDLVGDDPVQLDDALLCVQFWDPPAFDDDSRRSGMGGTHDQWDQDPRRFIWGWDWDDDPPDPDTDIDTDGSVRCLVDKAFDPVADDPDPPDPGPPWTWIDHNNDIDIDD

Sequence (210 aa):
MGTLDDMNHLKNKRIRSVADLLQDQFRLSLVHLENVVRGTICGAIRHKLIPTPQNLVTSTPLTTTYESFFGLHPLSQVLDRTNPLTQIVHGRKLSYLGPGGLTGRTASFRIRDIHPSHYGRICPIDTSEGINVGLIGSLAFHARMGYWGSLESPFYDISEKSTGSRLLYLSPDRDEYYMLAAGNSLALNQDIQEEQVVPARYRQEFLTIA

Secondary structure (DSSP, 8-state):
-PPPP-TTSGGG--PPPHHHHHHHHHHHHHHHHHHHHHHHHHHHHHTT----HHHH--SHHHHHHHHHHHHH-TT-PPPP-SSHHHHHHHHTEEESBSTTSB-TTT--HHHHS--GGGTTTEEEEEE--GGGTTTEEEE-TT-EE-TTS-EEEEEEE--TT-SS-EEEEE-TTTGGGS-EE-TTSS-SSTTSPPPSSEEEEETTEEEEE-